Protein AF-C2KKC1-F1 (afdb_monomer_lite)

pLDDT: mean 75.5, std 13.58, range [37.12, 92.94]

Organism: NCBI:txid586220

Foldseek 3Di:
DLVVVLVCVLLVLLLLLLLLQLLVQLVVVCVVVVHDSLVSSVVSLVVVVVVVVCCVVCQVLLLLVLVLVVLVVVCVVPVDPPVVSVVVNVVSVVVNCCVPDPCVPPPCPVVCVVVVVVVVSNVSSSVSSSVCNNCVVVVVVVLVVVCVDPCVVVSVVVCVVVVVVSVVLNVVQVVLLVVLVVVLVVQLVVCVVVVPPSSSSVSSVSSVVSCVVSVVVSVVVSVVSVVD

Sequence (228 aa):
LIFALKQFMSLLLLTIIFSYLAMSVAKPLAHFLKISRALSIALVYIIFISVVSLAIQHGAATLIEQIKSMITLAMNWNGQDNALLQDVYKNVNQYTSMFNSKDLISESLSQLNHIGHVIYQLVLALLFSFIFSMTYPKLRLWSMNFLHSPFKKIFGEFYIIVHRFIIILGKLFEIQLIICTINTALMFLVLLSLHFPYLLGFTILIFVLGLIPVFGVVISLVPLTITV

Radius of gyration: 22.4 Å; chains: 1; bounding box: 50×38×66 Å

InterPro domains:
  IPR002549 Transmembrane protein TqsA-like [PF01594] (3-227)

Structure (mmCIF, N/CA/C/O backbone):
data_AF-C2KKC1-F1
#
_entry.id   AF-C2KKC1-F1
#
loop_
_atom_site.group_PDB
_atom_site.id
_atom_site.type_symbol
_atom_site.label_atom_id
_atom_site.label_alt_id
_atom_site.label_comp_id
_atom_site.label_asym_id
_atom_site.label_entity_id
_atom_site.label_seq_id
_atom_site.pdbx_PDB_ins_code
_atom_site.Cartn_x
_atom_site.Cartn_y
_atom_site.Cartn_z
_atom_site.occupancy
_atom_site.B_iso_or_equiv
_atom_site.auth_seq_id
_atom_site.auth_comp_id
_atom_site.auth_asym_id
_atom_site.auth_atom_id
_atom_site.pdbx_PDB_model_num
ATOM 1 N N . LEU A 1 1 ? 3.919 13.601 26.732 1.00 48.94 1 LEU A N 1
ATOM 2 C CA . LEU A 1 1 ? 2.912 12.831 25.958 1.00 48.94 1 LEU A CA 1
ATOM 3 C C . LEU A 1 1 ? 3.037 13.066 24.445 1.00 48.94 1 LEU A C 1
ATOM 5 O O . LEU A 1 1 ? 3.228 12.100 23.726 1.00 48.94 1 LEU A O 1
ATOM 9 N N . ILE A 1 2 ? 3.011 14.320 23.968 1.00 52.34 2 ILE A N 1
ATOM 10 C CA . ILE A 1 2 ? 3.067 14.682 22.530 1.00 52.34 2 ILE A CA 1
ATOM 11 C C . ILE A 1 2 ? 4.357 14.192 21.837 1.00 52.34 2 ILE A C 1
ATOM 13 O O . ILE A 1 2 ? 4.298 13.614 20.757 1.00 52.34 2 ILE A O 1
ATOM 17 N N . PHE A 1 3 ? 5.517 14.312 22.497 1.00 52.16 3 PHE A N 1
ATOM 18 C CA . PHE A 1 3 ? 6.793 13.818 21.958 1.00 52.16 3 PHE A CA 1
ATOM 19 C C . PHE A 1 3 ? 6.846 12.284 21.821 1.00 52.16 3 PHE A C 1
ATOM 21 O O . PHE A 1 3 ? 7.364 11.772 20.836 1.00 52.16 3 PHE A O 1
ATOM 28 N N . ALA A 1 4 ? 6.247 11.550 22.768 1.00 54.84 4 ALA A N 1
ATOM 29 C CA . ALA A 1 4 ? 6.149 10.092 22.696 1.00 54.84 4 ALA A CA 1
ATOM 30 C C . ALA A 1 4 ? 5.170 9.653 21.596 1.00 54.84 4 ALA A C 1
ATOM 32 O O . ALA A 1 4 ? 5.468 8.730 20.846 1.00 54.84 4 ALA A O 1
ATOM 33 N N . LEU A 1 5 ? 4.038 10.356 21.441 1.00 59.47 5 LEU A N 1
ATOM 34 C CA . LEU A 1 5 ? 3.070 10.074 20.379 1.00 59.47 5 LEU A CA 1
ATOM 35 C C . LEU A 1 5 ? 3.690 10.222 18.985 1.00 59.47 5 LEU A C 1
ATOM 37 O O . LEU A 1 5 ? 3.420 9.386 18.130 1.00 59.47 5 LEU A O 1
ATOM 41 N N . LYS A 1 6 ? 4.562 11.222 18.773 1.00 64.19 6 LYS A N 1
ATOM 42 C CA . LYS A 1 6 ? 5.236 11.490 17.488 1.00 64.19 6 LYS A CA 1
ATOM 43 C C . LYS A 1 6 ? 5.909 10.247 16.899 1.00 64.19 6 LYS A C 1
ATOM 45 O O . LYS A 1 6 ? 5.786 9.992 15.704 1.00 64.19 6 LYS A O 1
ATOM 50 N N . GLN A 1 7 ? 6.582 9.456 17.733 1.00 66.44 7 GLN A N 1
ATOM 51 C CA . GLN A 1 7 ? 7.283 8.248 17.292 1.00 66.44 7 GLN A CA 1
ATOM 52 C C . GLN A 1 7 ? 6.316 7.119 16.900 1.00 66.44 7 GLN A C 1
ATOM 54 O O . GLN A 1 7 ? 6.614 6.331 16.006 1.00 66.44 7 GLN A O 1
ATOM 59 N N . PHE A 1 8 ? 5.123 7.087 17.498 1.00 72.81 8 PHE A N 1
ATOM 60 C CA . PHE A 1 8 ? 4.064 6.140 17.149 1.00 72.81 8 PHE A CA 1
ATOM 61 C C . PHE A 1 8 ? 3.140 6.635 16.034 1.00 72.81 8 PHE A C 1
ATOM 63 O O . PHE A 1 8 ? 2.399 5.822 15.490 1.00 72.81 8 PHE A O 1
ATOM 70 N N . MET A 1 9 ? 3.182 7.918 15.649 1.00 74.06 9 MET A N 1
ATOM 71 C CA . MET A 1 9 ? 2.268 8.484 14.646 1.00 74.06 9 MET A CA 1
ATOM 72 C C . MET A 1 9 ? 2.313 7.724 13.325 1.00 74.06 9 MET A C 1
ATOM 74 O O . MET A 1 9 ? 1.265 7.411 12.773 1.00 74.06 9 MET A O 1
ATOM 78 N N . SER A 1 10 ? 3.504 7.376 12.834 1.00 76.19 10 SER A N 1
ATOM 79 C CA . SER A 1 10 ? 3.643 6.646 11.570 1.00 76.19 10 SER A CA 1
ATOM 80 C C . SER A 1 10 ? 3.072 5.224 11.662 1.00 76.19 10 SER A C 1
ATOM 82 O O . SER A 1 10 ? 2.349 4.785 10.769 1.00 76.19 10 SER A O 1
ATOM 84 N N . LEU A 1 11 ? 3.310 4.527 12.776 1.00 82.50 11 LEU A N 1
ATOM 85 C CA . LEU A 1 11 ? 2.733 3.208 13.040 1.00 82.50 11 LEU A CA 1
ATOM 86 C C . LEU A 1 11 ? 1.208 3.272 13.192 1.00 82.50 11 LEU A C 1
ATOM 88 O O . LEU A 1 11 ? 0.502 2.425 12.648 1.00 82.50 11 LEU A O 1
ATOM 92 N N . LEU A 1 12 ? 0.691 4.281 13.891 1.00 81.19 12 LEU A N 1
ATOM 93 C CA . LEU A 1 12 ? -0.736 4.489 14.124 1.00 81.19 12 LEU A CA 1
ATOM 94 C C . LEU A 1 12 ? -1.447 4.834 12.807 1.00 81.19 12 LEU A C 1
ATOM 96 O O . LEU A 1 12 ? -2.466 4.228 12.483 1.00 81.19 12 LEU A O 1
ATOM 100 N N . LEU A 1 13 ? -0.865 5.728 12.006 1.00 82.31 13 LEU A N 1
ATOM 101 C CA . LEU A 1 13 ? -1.342 6.075 10.669 1.00 82.31 13 LEU A CA 1
ATOM 102 C C . LEU A 1 13 ? -1.424 4.832 9.777 1.00 82.31 13 LEU A C 1
ATOM 104 O O . LEU A 1 13 ? -2.473 4.556 9.200 1.00 82.31 13 LEU A O 1
ATOM 108 N N . LEU A 1 14 ? -0.342 4.055 9.708 1.00 83.31 14 LEU A N 1
ATOM 109 C CA . LEU A 1 14 ? -0.281 2.844 8.895 1.00 83.31 14 LEU A CA 1
ATOM 110 C C . LEU A 1 14 ? -1.294 1.792 9.374 1.00 83.31 14 LEU A C 1
ATOM 112 O O . LEU A 1 14 ? -2.003 1.199 8.564 1.00 83.31 14 LEU A O 1
ATOM 116 N N . THR A 1 15 ? -1.441 1.642 10.693 1.00 89.31 15 THR A N 1
ATOM 117 C CA . THR A 1 15 ? -2.451 0.777 11.319 1.00 89.31 15 THR A CA 1
ATOM 118 C C . THR A 1 15 ? -3.867 1.199 10.925 1.00 89.31 15 THR A C 1
ATOM 120 O O . THR A 1 15 ? -4.694 0.355 10.581 1.00 89.31 15 THR A O 1
ATOM 123 N N . ILE A 1 16 ? -4.166 2.501 10.951 1.00 85.31 16 ILE A N 1
ATOM 124 C CA . ILE A 1 16 ? -5.462 3.050 10.534 1.00 85.31 16 ILE A CA 1
ATOM 125 C C . ILE A 1 16 ? -5.710 2.773 9.051 1.00 85.31 16 ILE A C 1
ATOM 127 O O . ILE A 1 16 ? -6.791 2.294 8.707 1.00 85.31 16 ILE A O 1
ATOM 131 N N . ILE A 1 17 ? -4.729 3.062 8.191 1.00 86.12 17 ILE A N 1
ATOM 132 C CA . ILE A 1 17 ? -4.840 2.899 6.737 1.00 86.12 17 ILE A CA 1
ATOM 133 C C . ILE A 1 17 ? -5.120 1.437 6.401 1.00 86.12 17 ILE A C 1
ATOM 135 O O . ILE A 1 17 ? -6.131 1.144 5.762 1.00 86.12 17 ILE A O 1
ATOM 139 N N . PHE A 1 18 ? -4.286 0.512 6.883 1.00 89.06 18 PHE A N 1
ATOM 140 C CA . PHE A 1 18 ? -4.482 -0.919 6.659 1.00 89.06 18 PHE A CA 1
ATOM 141 C C . PHE A 1 18 ? -5.829 -1.400 7.202 1.00 89.06 18 PHE A C 1
ATOM 143 O O . PHE A 1 18 ? -6.519 -2.167 6.532 1.00 89.06 18 PHE A O 1
ATOM 150 N N . SER A 1 19 ? -6.272 -0.879 8.351 1.00 90.38 19 SER A N 1
ATOM 151 C CA . SER A 1 19 ? -7.532 -1.313 8.961 1.00 90.38 19 SER A CA 1
ATOM 152 C C . SER A 1 19 ? -8.721 -0.850 8.140 1.00 90.38 19 SER A C 1
ATOM 154 O O . SER A 1 19 ? -9.670 -1.607 7.936 1.00 90.38 19 SER A O 1
ATOM 156 N N . TYR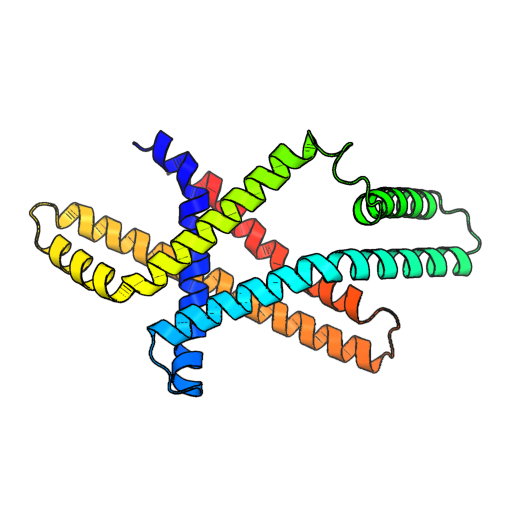 A 1 20 ? -8.673 0.397 7.669 1.00 88.81 20 TYR A N 1
ATOM 157 C CA . TYR A 1 20 ? -9.688 0.963 6.796 1.00 88.81 20 TYR A CA 1
ATOM 158 C C . TYR A 1 20 ? -9.780 0.174 5.492 1.00 88.81 20 TYR A C 1
ATOM 160 O O . TYR A 1 20 ? -10.870 -0.260 5.117 1.00 88.81 20 TYR A O 1
ATOM 168 N N . LEU A 1 21 ? -8.637 -0.066 4.846 1.00 87.19 21 LEU A N 1
ATOM 169 C CA . LEU A 1 21 ? -8.558 -0.781 3.578 1.00 87.19 21 LEU A CA 1
ATOM 170 C C . LEU A 1 21 ? -9.076 -2.217 3.720 1.00 87.19 21 LEU A C 1
ATOM 172 O O . LEU A 1 21 ? -9.957 -2.639 2.972 1.00 87.19 21 LEU A O 1
ATOM 176 N N . ALA A 1 22 ? -8.619 -2.931 4.753 1.00 90.00 22 ALA A N 1
ATOM 177 C CA . ALA A 1 22 ? -9.068 -4.283 5.050 1.00 90.00 22 ALA A CA 1
ATOM 178 C C . ALA A 1 22 ? -10.577 -4.336 5.312 1.00 90.00 22 ALA A C 1
ATOM 180 O O . ALA A 1 22 ? -11.258 -5.223 4.805 1.00 90.00 22 ALA A O 1
ATOM 181 N N . MET A 1 23 ? -11.134 -3.379 6.062 1.00 88.38 23 MET A N 1
ATOM 182 C CA . MET A 1 23 ? -12.579 -3.309 6.300 1.00 88.38 23 MET A CA 1
ATOM 183 C C . MET A 1 23 ? -13.379 -2.930 5.048 1.00 88.38 23 MET A C 1
ATOM 185 O O . MET A 1 23 ? -14.509 -3.408 4.911 1.00 88.38 23 MET A O 1
ATOM 189 N N . SER A 1 24 ? -12.835 -2.093 4.156 1.00 86.19 24 SER A N 1
ATOM 190 C CA . SER A 1 24 ? -13.503 -1.735 2.897 1.00 86.19 24 SER A CA 1
ATOM 191 C C . SER A 1 24 ? -13.618 -2.945 1.973 1.00 86.19 24 SER A C 1
ATOM 193 O O . SER A 1 24 ? -14.673 -3.160 1.388 1.00 86.19 24 SER A O 1
ATOM 195 N N . VAL A 1 25 ? -12.590 -3.802 1.935 1.00 86.75 25 VAL A N 1
ATOM 196 C CA . VAL A 1 25 ? -12.581 -5.042 1.138 1.00 86.75 25 VAL A CA 1
ATOM 197 C C . VAL A 1 25 ? -13.339 -6.185 1.829 1.00 86.75 25 VAL A C 1
ATOM 199 O O . VAL A 1 25 ? -14.059 -6.937 1.177 1.00 86.75 25 VAL A O 1
ATOM 202 N N . ALA A 1 26 ? -13.254 -6.313 3.156 1.00 87.56 26 ALA A N 1
ATOM 203 C CA . ALA A 1 26 ? -13.896 -7.407 3.890 1.00 87.56 26 ALA A CA 1
ATOM 204 C C . ALA A 1 26 ? -15.431 -7.327 3.876 1.00 87.56 26 ALA A C 1
ATOM 206 O O . ALA A 1 26 ? -16.096 -8.354 3.906 1.00 87.56 26 ALA A O 1
ATOM 207 N N . LYS A 1 27 ? -16.032 -6.132 3.825 1.00 84.00 27 LYS A N 1
ATOM 208 C CA . LYS A 1 27 ? -17.500 -5.986 3.749 1.00 84.00 27 LYS A CA 1
ATOM 209 C C . LYS A 1 27 ? -18.114 -6.610 2.483 1.00 84.00 27 LYS A C 1
ATOM 211 O O . LYS A 1 27 ? -18.984 -7.470 2.638 1.00 84.00 27 LYS A O 1
ATOM 216 N N . PRO A 1 28 ? -17.706 -6.217 1.259 1.00 84.06 28 PRO A N 1
ATOM 217 C CA . PRO A 1 28 ? 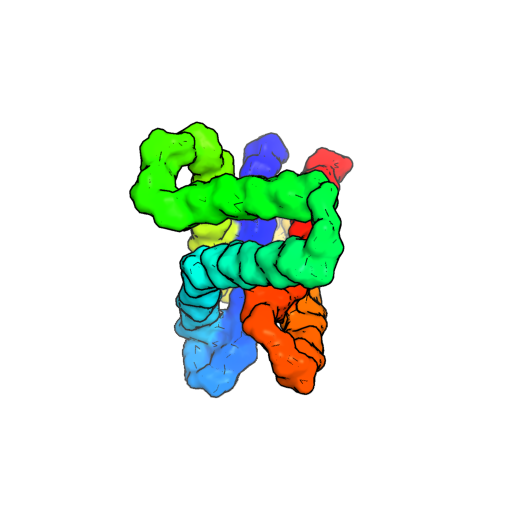-18.217 -6.832 0.039 1.00 84.06 28 PRO A CA 1
ATOM 218 C C . PRO A 1 28 ? -17.817 -8.308 -0.047 1.00 84.06 28 PRO A C 1
ATOM 220 O O . PRO A 1 28 ? -18.630 -9.129 -0.465 1.00 84.06 28 PRO A O 1
ATOM 223 N N . LEU A 1 29 ? -16.623 -8.673 0.430 1.00 82.88 29 LEU A N 1
ATOM 224 C CA . LEU A 1 29 ? -16.151 -10.056 0.409 1.00 82.88 29 LEU A CA 1
ATOM 225 C C . LEU A 1 29 ? -16.957 -10.984 1.332 1.00 82.88 29 LEU A C 1
ATOM 227 O O . LEU A 1 29 ? -17.312 -12.089 0.928 1.00 82.88 29 LEU A O 1
ATOM 231 N N . ALA A 1 30 ? -17.313 -10.530 2.538 1.00 84.88 30 ALA A N 1
ATOM 232 C CA . ALA A 1 30 ? -18.173 -11.274 3.460 1.00 84.88 30 ALA A CA 1
ATOM 233 C C . ALA A 1 30 ? -19.562 -11.524 2.864 1.00 84.88 30 ALA A C 1
ATOM 235 O O . ALA A 1 30 ? -20.123 -12.603 3.044 1.00 84.88 30 ALA A O 1
ATOM 236 N N . HIS A 1 31 ? -20.108 -10.537 2.146 1.00 83.62 31 HIS A N 1
ATOM 237 C CA . HIS A 1 31 ? -21.396 -10.674 1.475 1.00 83.62 31 HIS A CA 1
ATOM 238 C C . HIS A 1 31 ? -21.319 -11.652 0.297 1.00 83.62 31 HIS A C 1
ATOM 240 O O . HIS A 1 31 ? -22.175 -12.525 0.176 1.00 83.62 31 HIS A O 1
ATOM 246 N N . PHE A 1 32 ? -20.264 -11.555 -0.516 1.00 84.75 32 PHE A N 1
ATOM 247 C CA . PHE A 1 32 ? -20.052 -12.425 -1.673 1.00 84.75 32 PHE A CA 1
ATOM 248 C C . PHE A 1 32 ? -19.831 -13.891 -1.273 1.00 84.75 32 PHE A C 1
ATOM 250 O O . PHE A 1 32 ? -20.416 -14.789 -1.873 1.00 84.75 32 PHE A O 1
ATOM 257 N N . LEU A 1 33 ? -19.040 -14.141 -0.224 1.00 80.88 33 LEU A N 1
ATOM 258 C CA . LEU A 1 33 ? -18.724 -15.495 0.245 1.00 80.88 33 LEU A CA 1
ATOM 259 C C . LEU A 1 33 ? -19.707 -16.036 1.302 1.00 80.88 33 LEU A C 1
ATOM 261 O O . LEU A 1 33 ? -19.621 -17.208 1.653 1.00 80.88 33 LEU A O 1
ATOM 265 N N . LYS A 1 34 ? -20.642 -15.218 1.814 1.00 85.25 34 LYS A N 1
ATOM 266 C CA . LYS A 1 34 ? -21.578 -15.558 2.913 1.00 85.25 34 LYS A CA 1
ATOM 267 C C . LYS A 1 34 ? -20.882 -16.077 4.184 1.00 85.25 34 LYS A C 1
ATOM 269 O O . LYS A 1 34 ? -21.396 -16.942 4.889 1.00 85.25 34 LYS A O 1
ATOM 274 N N . ILE A 1 35 ? -19.702 -15.542 4.485 1.00 87.62 35 ILE A N 1
ATOM 275 C CA . ILE A 1 35 ? -18.862 -15.952 5.617 1.00 87.62 35 ILE A CA 1
ATOM 276 C C . ILE A 1 35 ? -19.046 -14.977 6.798 1.00 87.62 35 ILE A C 1
ATOM 278 O O . ILE A 1 35 ? -19.443 -13.824 6.621 1.00 87.62 35 ILE A O 1
ATOM 282 N N . SER A 1 36 ? -18.740 -15.415 8.027 1.00 87.38 36 SER A N 1
ATOM 283 C CA . SER A 1 36 ? -18.739 -14.530 9.199 1.00 87.38 36 SER A CA 1
ATOM 284 C C . SER A 1 36 ? -17.779 -13.344 9.014 1.00 87.38 36 SER A C 1
ATOM 286 O O . SER A 1 36 ? -16.703 -13.461 8.423 1.00 87.38 36 SER A O 1
ATOM 288 N N . ARG A 1 37 ? -18.141 -12.174 9.560 1.00 81.69 37 ARG A N 1
ATOM 289 C CA . ARG A 1 37 ? -17.338 -10.941 9.435 1.00 81.69 37 ARG A CA 1
ATOM 290 C C . ARG A 1 37 ? -15.881 -11.140 9.870 1.00 81.69 37 ARG A C 1
ATOM 292 O O . ARG A 1 37 ? -14.976 -10.603 9.242 1.00 81.69 37 ARG A O 1
ATOM 299 N N . ALA A 1 38 ? -15.672 -11.919 10.927 1.00 84.50 38 ALA A N 1
ATOM 300 C CA . ALA A 1 38 ? -14.360 -12.230 11.476 1.00 84.50 38 ALA A CA 1
ATOM 301 C C . ALA A 1 38 ? -13.494 -13.013 10.469 1.00 84.50 38 ALA A C 1
ATOM 303 O O . ALA A 1 38 ? -12.375 -12.611 10.152 1.00 84.50 38 ALA A O 1
ATOM 304 N N . LEU A 1 39 ? -14.043 -14.086 9.897 1.00 87.00 39 LEU A N 1
ATOM 305 C CA . LEU A 1 39 ? -13.354 -14.900 8.897 1.00 87.00 39 LEU A CA 1
ATOM 306 C C . LEU A 1 39 ? -13.077 -14.113 7.610 1.00 87.00 39 LEU A C 1
ATOM 308 O O . LEU A 1 39 ? -11.992 -14.237 7.050 1.00 87.00 39 LEU A O 1
ATOM 312 N N . SER A 1 40 ? -13.998 -13.247 7.176 1.00 89.12 40 SER A N 1
ATOM 313 C CA . SER A 1 40 ? -13.746 -12.394 6.010 1.00 89.12 40 SER A CA 1
ATOM 314 C C . SER A 1 40 ? -12.595 -11.416 6.237 1.00 89.12 40 SER A C 1
ATOM 316 O O . SER A 1 40 ? -11.820 -11.191 5.314 1.00 89.12 40 SER A O 1
ATOM 318 N N . ILE A 1 41 ? -12.466 -10.840 7.437 1.00 89.31 41 ILE A N 1
ATOM 319 C CA . ILE A 1 41 ? -11.330 -9.971 7.774 1.00 89.31 41 ILE A CA 1
ATOM 320 C C . ILE A 1 41 ? -10.031 -10.777 7.715 1.00 89.31 41 ILE A C 1
ATOM 322 O O . ILE A 1 41 ? -9.091 -10.353 7.049 1.00 89.31 41 ILE A O 1
ATOM 326 N N . ALA A 1 42 ? -9.985 -11.949 8.355 1.00 90.25 42 ALA A N 1
ATOM 327 C CA . ALA A 1 42 ? -8.803 -12.812 8.335 1.00 90.25 42 ALA A CA 1
ATOM 328 C C . ALA A 1 42 ? -8.387 -13.189 6.903 1.00 90.25 42 ALA A C 1
ATOM 330 O O . ALA A 1 42 ? -7.214 -13.084 6.552 1.00 90.25 42 ALA A O 1
ATOM 331 N N . LEU A 1 43 ? -9.357 -13.539 6.059 1.00 91.31 43 LEU A N 1
ATOM 332 C CA . LEU A 1 43 ? -9.128 -13.898 4.664 1.00 91.31 43 LEU A CA 1
ATOM 333 C C . LEU A 1 43 ? -8.543 -12.728 3.854 1.00 91.31 43 LEU A C 1
ATOM 335 O O . LEU A 1 43 ? -7.602 -12.938 3.093 1.00 91.31 43 LEU A O 1
ATOM 339 N N . VAL A 1 44 ? -9.015 -11.492 4.062 1.00 92.19 44 VAL A N 1
ATOM 340 C CA . VAL A 1 44 ? -8.434 -10.301 3.411 1.00 92.19 44 VAL A CA 1
ATOM 341 C C . VAL A 1 44 ? -6.961 -10.117 3.777 1.00 92.19 44 VAL A C 1
ATOM 343 O O . VAL A 1 44 ? -6.152 -9.865 2.887 1.00 92.19 44 VAL A O 1
ATOM 346 N N . TYR A 1 45 ? -6.584 -10.279 5.049 1.00 92.94 45 TYR A N 1
ATOM 347 C CA . TYR A 1 45 ? -5.176 -10.158 5.451 1.00 92.94 45 TYR A CA 1
ATOM 348 C C . TYR A 1 45 ? -4.303 -11.274 4.875 1.00 92.94 45 TYR A C 1
ATOM 350 O O . TYR A 1 45 ? -3.185 -10.997 4.450 1.00 92.94 45 TYR A O 1
ATOM 358 N N . ILE A 1 46 ? -4.809 -12.509 4.803 1.00 92.50 46 ILE A N 1
ATOM 359 C CA . ILE A 1 46 ? -4.085 -13.630 4.183 1.00 92.50 46 ILE A CA 1
ATOM 360 C C . ILE A 1 46 ? -3.830 -13.349 2.698 1.00 92.50 46 ILE A C 1
ATOM 362 O O . ILE A 1 46 ? -2.697 -13.492 2.233 1.00 92.50 46 ILE A O 1
ATOM 366 N N . ILE A 1 47 ? -4.854 -12.902 1.961 1.00 92.19 47 ILE A N 1
ATOM 367 C CA . ILE A 1 47 ? -4.713 -12.520 0.548 1.00 92.19 47 ILE A CA 1
ATOM 368 C C . ILE A 1 47 ? -3.712 -11.373 0.409 1.00 92.19 47 ILE A C 1
ATOM 370 O O . ILE A 1 47 ? -2.807 -11.453 -0.417 1.00 92.19 47 ILE A O 1
ATOM 374 N N . PHE A 1 48 ? -3.835 -10.331 1.232 1.00 90.38 48 PHE A N 1
ATOM 375 C CA . PHE A 1 48 ? -2.946 -9.174 1.180 1.00 90.38 48 PHE A CA 1
ATOM 376 C C . PHE A 1 48 ? -1.478 -9.563 1.403 1.00 90.38 48 PHE A C 1
ATOM 378 O O . PHE A 1 48 ? -0.625 -9.213 0.590 1.00 90.38 48 PHE A O 1
ATOM 385 N N . ILE A 1 49 ? -1.182 -10.341 2.450 1.00 90.44 49 ILE A N 1
ATOM 386 C CA . ILE A 1 49 ? 0.178 -10.824 2.741 1.00 90.44 49 ILE A CA 1
ATOM 387 C C . ILE A 1 49 ? 0.708 -11.684 1.588 1.00 90.44 49 ILE A C 1
ATOM 389 O O . ILE A 1 49 ? 1.865 -11.536 1.196 1.00 90.44 49 ILE A O 1
ATOM 393 N N . SER A 1 50 ? -0.137 -12.541 1.011 1.00 90.38 50 SER A N 1
ATOM 394 C CA . SER A 1 50 ? 0.242 -13.398 -0.119 1.00 90.38 50 SER A CA 1
ATOM 395 C C . SER A 1 50 ? 0.610 -12.573 -1.354 1.00 90.38 50 SER A C 1
ATOM 397 O O . SER A 1 50 ? 1.671 -12.781 -1.939 1.00 90.38 50 SER A O 1
ATOM 399 N N . VAL A 1 51 ? -0.219 -11.589 -1.717 1.00 87.62 51 VAL A N 1
ATOM 400 C CA . VAL A 1 51 ? 0.034 -10.686 -2.852 1.00 87.62 51 VAL A CA 1
ATOM 401 C C . VAL A 1 51 ? 1.316 -9.884 -2.639 1.00 87.62 51 VAL A C 1
ATOM 403 O O . VAL A 1 51 ? 2.139 -9.803 -3.549 1.00 87.62 51 VAL A O 1
ATOM 406 N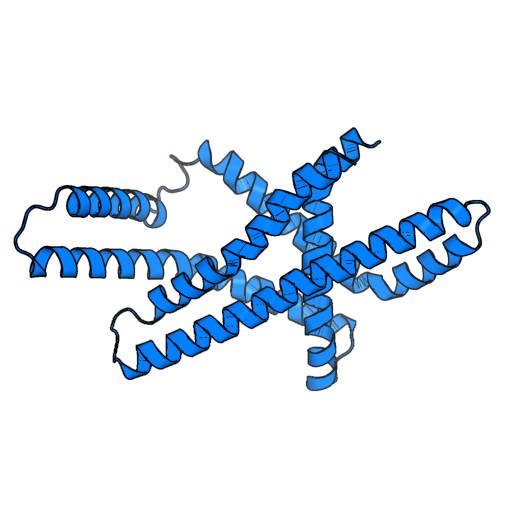 N . VAL A 1 52 ? 1.527 -9.335 -1.440 1.00 85.06 52 VAL A N 1
ATOM 407 C CA . VAL A 1 52 ? 2.747 -8.580 -1.111 1.00 85.06 52 VAL A CA 1
ATOM 408 C C . VAL A 1 52 ? 3.988 -9.471 -1.187 1.00 85.06 52 VAL A C 1
ATOM 410 O O . VAL A 1 52 ? 4.991 -9.066 -1.770 1.00 85.06 52 VAL A O 1
ATOM 413 N N . SER A 1 53 ? 3.929 -10.695 -0.655 1.00 84.00 53 SER A N 1
ATOM 414 C CA . SER A 1 53 ? 5.052 -11.640 -0.701 1.00 84.00 53 SER A CA 1
ATOM 415 C C . SER A 1 53 ? 5.430 -12.006 -2.140 1.00 84.00 53 SER A C 1
ATOM 417 O O . SER A 1 53 ? 6.605 -11.943 -2.506 1.00 84.00 53 SER A O 1
ATOM 419 N N . LEU A 1 54 ? 4.435 -12.294 -2.986 1.00 83.62 54 LEU A N 1
ATOM 420 C CA . LEU A 1 54 ? 4.648 -12.571 -4.409 1.00 83.62 54 LEU A CA 1
ATOM 421 C C . LEU A 1 54 ? 5.219 -11.358 -5.152 1.00 83.62 54 LEU A C 1
ATOM 423 O O . LEU A 1 54 ? 6.144 -11.518 -5.950 1.00 83.62 54 LEU A O 1
ATOM 427 N N . ALA A 1 55 ? 4.711 -10.155 -4.867 1.00 80.69 55 ALA A N 1
ATOM 428 C CA . ALA A 1 55 ? 5.181 -8.915 -5.478 1.00 80.69 55 ALA A CA 1
ATOM 429 C C . ALA A 1 55 ? 6.641 -8.603 -5.118 1.00 80.69 55 ALA A C 1
ATOM 431 O O . ALA A 1 55 ? 7.395 -8.164 -5.980 1.00 80.69 55 ALA A O 1
ATOM 432 N N . ILE A 1 56 ? 7.064 -8.864 -3.878 1.00 76.62 56 ILE A N 1
ATOM 433 C CA . ILE A 1 56 ? 8.461 -8.671 -3.463 1.00 76.62 56 ILE A CA 1
ATOM 434 C C . ILE A 1 56 ? 9.373 -9.690 -4.155 1.00 76.62 56 ILE A C 1
ATOM 436 O O . ILE A 1 56 ? 10.404 -9.306 -4.702 1.00 76.62 56 ILE A O 1
ATOM 440 N N . GLN A 1 57 ? 8.990 -10.970 -4.159 1.00 75.38 57 GLN A N 1
ATOM 441 C CA . GLN A 1 57 ? 9.820 -12.045 -4.715 1.00 75.38 57 GLN A CA 1
ATOM 442 C C . GLN A 1 57 ? 9.978 -11.940 -6.236 1.00 75.38 57 GLN A C 1
ATOM 444 O O . GLN A 1 57 ? 11.087 -12.037 -6.751 1.00 75.38 57 GLN A O 1
ATOM 449 N N . HIS A 1 58 ? 8.877 -11.730 -6.959 1.00 78.00 58 HIS A N 1
ATOM 450 C CA . HIS A 1 58 ? 8.878 -11.777 -8.422 1.00 78.00 58 HIS A CA 1
ATOM 451 C C . HIS A 1 58 ? 8.903 -10.388 -9.053 1.00 78.00 58 HIS A C 1
ATOM 453 O O . HIS A 1 58 ? 9.459 -10.221 -10.136 1.00 78.00 58 HIS A O 1
ATOM 459 N N . GLY A 1 59 ? 8.318 -9.380 -8.401 1.00 75.44 59 GLY A N 1
ATOM 460 C CA . GLY A 1 59 ? 8.152 -8.053 -8.991 1.00 75.44 59 GLY A CA 1
ATOM 461 C C . GLY A 1 59 ? 9.482 -7.352 -9.239 1.00 75.44 59 GLY A C 1
ATOM 462 O O . GLY A 1 59 ? 9.722 -6.896 -10.352 1.00 75.44 59 GLY A O 1
ATOM 463 N N . ALA A 1 60 ? 10.373 -7.318 -8.244 1.00 73.94 60 ALA A N 1
ATOM 464 C CA . ALA A 1 60 ? 11.670 -6.654 -8.382 1.00 73.94 60 ALA A CA 1
ATOM 465 C C . ALA A 1 60 ? 12.558 -7.328 -9.443 1.00 73.94 60 ALA A C 1
ATOM 467 O O . ALA A 1 60 ? 13.057 -6.651 -10.339 1.00 73.94 60 ALA A O 1
ATOM 468 N N . ALA A 1 61 ? 12.700 -8.656 -9.390 1.00 75.06 61 ALA A N 1
ATOM 469 C CA . ALA A 1 61 ? 13.516 -9.407 -10.345 1.00 75.06 61 ALA A CA 1
ATOM 470 C C . ALA A 1 61 ? 12.999 -9.256 -11.787 1.00 75.06 61 ALA A C 1
ATOM 472 O O . ALA A 1 61 ? 13.763 -8.906 -12.686 1.00 75.06 61 ALA A O 1
ATOM 473 N N . THR A 1 62 ? 11.685 -9.407 -11.989 1.00 79.50 62 THR A N 1
ATOM 474 C CA . THR A 1 62 ? 11.049 -9.262 -13.309 1.00 79.50 62 THR A CA 1
ATOM 475 C C . THR A 1 62 ? 11.237 -7.853 -13.872 1.00 79.50 62 THR A C 1
ATOM 477 O O . THR A 1 62 ? 11.551 -7.695 -15.048 1.00 79.50 62 THR A O 1
ATOM 480 N N . LEU A 1 63 ? 11.073 -6.812 -13.047 1.00 78.69 63 LEU A N 1
ATOM 481 C CA . LEU A 1 63 ? 11.305 -5.428 -13.468 1.00 78.69 63 LEU A CA 1
ATOM 482 C C . LEU A 1 63 ? 12.748 -5.211 -13.923 1.00 78.69 63 LEU A C 1
ATOM 484 O O . LEU A 1 63 ? 12.985 -4.621 -14.974 1.00 78.69 63 LEU A O 1
ATOM 488 N N . ILE A 1 64 ? 13.703 -5.701 -13.138 1.00 74.50 64 ILE A N 1
ATOM 489 C CA . ILE A 1 64 ? 15.128 -5.529 -13.403 1.00 74.50 64 ILE A CA 1
ATOM 490 C C . ILE A 1 64 ? 15.530 -6.212 -14.715 1.00 74.50 64 ILE A C 1
ATOM 492 O O . ILE A 1 64 ? 16.184 -5.588 -15.552 1.00 74.50 64 ILE A O 1
ATOM 496 N N . GLU A 1 65 ? 15.128 -7.466 -14.928 1.00 78.50 65 GLU A N 1
ATOM 497 C CA . GLU A 1 65 ? 15.447 -8.204 -16.159 1.00 78.50 65 GLU A CA 1
ATOM 498 C C . GLU A 1 65 ? 14.851 -7.540 -17.403 1.00 78.50 65 GLU A C 1
ATOM 500 O O . GLU A 1 65 ? 15.509 -7.441 -18.445 1.00 78.50 65 GLU A O 1
ATOM 505 N N . GLN A 1 66 ? 13.628 -7.022 -17.290 1.00 81.19 66 GLN A N 1
ATOM 506 C CA . GLN A 1 66 ? 12.978 -6.331 -18.397 1.00 81.19 66 GLN A CA 1
ATOM 507 C C . GLN A 1 66 ? 13.641 -4.987 -18.698 1.00 81.19 66 GLN A C 1
ATOM 509 O O . GLN A 1 66 ? 13.906 -4.693 -19.862 1.00 81.19 66 GLN A O 1
ATOM 514 N N . ILE A 1 67 ? 14.012 -4.213 -17.674 1.00 78.50 67 ILE A N 1
ATOM 515 C CA . ILE A 1 67 ? 14.775 -2.970 -17.853 1.00 78.50 67 ILE A CA 1
ATOM 516 C C . ILE A 1 67 ? 16.118 -3.256 -18.538 1.00 78.50 67 ILE A C 1
ATOM 518 O O . ILE A 1 67 ? 16.463 -2.565 -19.497 1.00 78.50 67 ILE A O 1
ATOM 522 N N . LYS A 1 68 ? 16.856 -4.294 -18.114 1.00 77.19 68 LYS A N 1
ATOM 523 C CA . LYS A 1 68 ? 18.118 -4.685 -18.768 1.00 77.19 68 LYS A CA 1
ATOM 524 C C . LYS A 1 68 ? 17.925 -4.984 -20.246 1.00 77.19 68 LYS A C 1
ATOM 526 O O . LYS A 1 68 ? 18.648 -4.444 -21.077 1.00 77.19 68 LYS A O 1
ATOM 531 N N . SER A 1 69 ? 16.933 -5.810 -20.560 1.00 78.38 69 SER A N 1
ATOM 532 C CA . SER A 1 69 ? 16.664 -6.247 -21.929 1.00 78.38 69 SER A CA 1
ATOM 533 C C . SER A 1 69 ? 16.302 -5.065 -22.836 1.00 78.38 69 SER A C 1
ATOM 535 O O . SER A 1 69 ? 16.739 -4.993 -23.984 1.00 78.38 69 SER A O 1
ATOM 537 N N . MET A 1 70 ? 15.582 -4.074 -22.305 1.00 74.62 70 MET A N 1
ATOM 538 C CA . MET A 1 70 ? 15.266 -2.840 -23.026 1.00 74.62 70 MET A CA 1
ATOM 539 C C . MET A 1 70 ? 16.483 -1.948 -23.252 1.00 74.62 70 MET A C 1
ATOM 541 O O . MET A 1 70 ? 16.638 -1.405 -24.346 1.00 74.62 70 MET A O 1
ATOM 545 N N . ILE A 1 71 ? 17.368 -1.825 -22.260 1.00 73.50 71 ILE A N 1
ATOM 546 C CA . ILE A 1 71 ? 18.619 -1.072 -22.414 1.00 73.50 71 ILE A CA 1
ATOM 547 C C . ILE A 1 71 ? 19.508 -1.734 -23.474 1.00 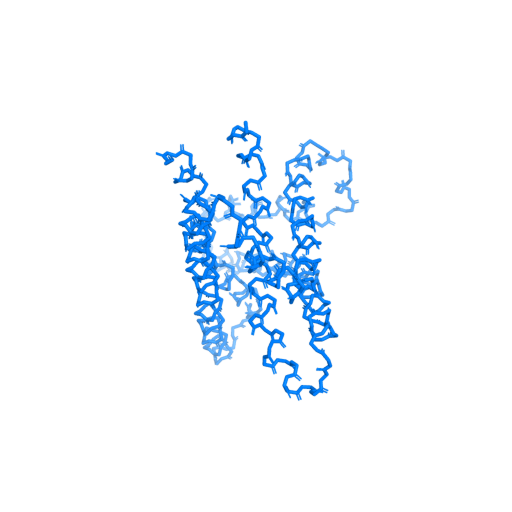73.50 71 ILE A C 1
ATOM 549 O O . ILE A 1 71 ? 20.042 -1.041 -24.338 1.00 73.50 71 ILE A O 1
ATOM 553 N N . THR A 1 72 ? 19.623 -3.066 -23.469 1.00 76.00 72 THR A N 1
ATOM 554 C CA . THR A 1 72 ? 20.405 -3.806 -24.472 1.00 76.00 72 THR A CA 1
ATOM 555 C C . THR A 1 72 ? 19.841 -3.628 -25.886 1.00 76.00 72 THR A C 1
ATOM 557 O O . THR A 1 72 ? 20.609 -3.411 -26.823 1.00 76.00 72 THR A O 1
ATOM 560 N N . LEU A 1 73 ? 18.513 -3.642 -26.056 1.00 73.56 73 LEU A N 1
ATOM 561 C CA . LEU A 1 73 ? 17.880 -3.344 -27.348 1.00 73.56 73 LEU A CA 1
ATOM 562 C C . LEU A 1 73 ? 18.135 -1.899 -27.804 1.00 73.56 73 LEU A C 1
ATOM 564 O O . LEU A 1 73 ? 18.421 -1.673 -28.978 1.00 73.56 73 LEU A O 1
ATOM 568 N N . ALA A 1 74 ? 18.078 -0.929 -26.887 1.00 72.69 74 ALA A N 1
ATOM 569 C CA . ALA A 1 74 ? 18.351 0.474 -27.195 1.00 72.69 74 ALA A CA 1
ATOM 570 C C . ALA A 1 74 ? 19.816 0.712 -27.611 1.00 72.69 74 ALA A C 1
ATOM 572 O O . ALA A 1 74 ? 20.073 1.493 -28.526 1.00 72.69 74 ALA A O 1
ATOM 573 N N . MET A 1 75 ? 20.771 0.016 -26.983 1.00 68.12 75 MET A N 1
ATOM 574 C CA . MET A 1 75 ? 22.193 0.078 -27.348 1.00 68.12 75 MET A CA 1
ATOM 575 C C . MET A 1 75 ? 22.467 -0.517 -28.735 1.00 68.12 75 MET A C 1
ATOM 577 O O . MET A 1 75 ? 23.182 0.094 -29.526 1.00 68.12 75 MET A O 1
ATOM 581 N N . ASN A 1 76 ? 21.869 -1.671 -29.053 1.00 68.94 76 ASN A N 1
ATOM 582 C CA . ASN A 1 76 ? 22.058 -2.323 -30.353 1.00 68.94 76 ASN A CA 1
ATOM 583 C C . ASN A 1 76 ? 21.419 -1.553 -31.518 1.00 68.94 76 ASN A C 1
ATOM 585 O O . ASN A 1 76 ? 21.902 -1.663 -32.641 1.00 68.94 76 ASN A O 1
ATOM 589 N N . TRP A 1 77 ? 20.346 -0.789 -31.281 1.00 62.47 77 TRP A N 1
ATOM 590 C CA . TRP A 1 77 ? 19.665 -0.062 -32.355 1.00 62.47 77 TRP A CA 1
ATOM 591 C C . TRP A 1 77 ? 20.417 1.193 -32.806 1.00 62.47 77 TRP A C 1
ATOM 593 O O . TRP A 1 77 ? 20.372 1.525 -33.988 1.00 62.47 77 TRP A O 1
ATOM 603 N N . ASN A 1 78 ? 21.121 1.881 -31.899 1.00 56.16 78 ASN A N 1
ATOM 604 C CA . ASN A 1 78 ? 21.641 3.210 -32.218 1.00 56.16 78 ASN A CA 1
ATOM 605 C C . ASN A 1 78 ? 23.120 3.257 -32.617 1.00 56.16 78 ASN A C 1
ATOM 607 O O . ASN A 1 78 ? 23.548 4.304 -33.084 1.00 56.16 78 ASN A O 1
ATOM 611 N N . GLY A 1 79 ? 23.914 2.189 -32.445 1.00 54.88 79 GLY A N 1
ATOM 612 C CA . GLY A 1 79 ? 25.331 2.157 -32.867 1.00 54.88 79 GLY A CA 1
ATOM 613 C C . GLY A 1 79 ? 26.199 3.324 -32.359 1.00 54.88 79 GLY A C 1
ATOM 614 O O . GLY A 1 79 ? 27.288 3.553 -32.877 1.00 54.88 79 GLY A O 1
ATOM 615 N N . GLN A 1 80 ? 25.708 4.084 -31.378 1.00 52.00 80 GLN A N 1
ATOM 616 C CA . GLN A 1 80 ? 26.275 5.337 -30.906 1.00 52.00 80 GLN A CA 1
ATOM 617 C C . GLN A 1 80 ? 26.561 5.176 -29.419 1.00 52.00 80 GLN A C 1
ATOM 619 O O . GLN A 1 80 ? 25.651 4.875 -28.639 1.00 52.00 80 GLN A O 1
ATOM 624 N N . ASP A 1 81 ? 27.827 5.379 -29.058 1.00 57.44 81 ASP A N 1
ATOM 625 C CA . ASP A 1 81 ? 28.362 5.426 -27.698 1.00 57.44 81 ASP A CA 1
ATOM 626 C C . ASP A 1 81 ? 27.709 6.557 -26.886 1.00 57.44 81 ASP A C 1
ATOM 628 O O . ASP A 1 81 ? 28.295 7.601 -26.603 1.00 57.44 81 ASP A O 1
ATOM 632 N N . ASN A 1 82 ? 26.451 6.368 -26.499 1.00 62.56 82 ASN A N 1
ATOM 633 C CA . ASN A 1 82 ? 25.779 7.251 -25.564 1.00 62.56 82 ASN A CA 1
ATOM 634 C C . ASN A 1 82 ? 26.263 6.882 -24.159 1.00 62.56 82 ASN A C 1
ATOM 636 O O . ASN A 1 82 ? 25.737 5.951 -23.545 1.00 62.56 82 ASN A O 1
ATOM 640 N N . ALA A 1 83 ? 27.244 7.628 -23.643 1.00 69.38 83 ALA A N 1
ATOM 641 C CA . ALA A 1 83 ? 27.785 7.471 -22.287 1.00 69.38 83 ALA A CA 1
ATOM 642 C C . ALA A 1 83 ? 26.678 7.352 -21.216 1.00 69.38 83 ALA A C 1
ATOM 644 O O . ALA A 1 83 ? 26.772 6.525 -20.315 1.00 69.38 83 ALA A O 1
ATOM 645 N N . LEU A 1 84 ? 25.562 8.074 -21.393 1.00 65.12 84 LEU A N 1
ATOM 646 C CA . LEU A 1 84 ? 24.377 7.985 -20.531 1.00 65.12 84 LEU A CA 1
ATOM 647 C C . LEU A 1 84 ? 23.735 6.589 -20.505 1.00 65.12 84 LEU A C 1
ATOM 649 O O . LEU A 1 84 ? 23.352 6.113 -19.440 1.00 65.12 84 LEU A O 1
ATOM 653 N N . LEU A 1 85 ? 23.612 5.911 -21.651 1.00 65.88 85 LEU A N 1
ATOM 654 C CA . LEU A 1 85 ? 23.055 4.555 -21.694 1.00 65.88 85 LEU A CA 1
ATOM 655 C C . LEU A 1 85 ? 24.017 3.554 -21.051 1.00 65.88 85 LEU A C 1
ATOM 657 O O . LEU A 1 85 ? 23.573 2.627 -20.373 1.00 65.88 85 LEU A O 1
ATOM 661 N N . GLN A 1 86 ? 25.325 3.759 -21.219 1.00 70.31 86 GLN A N 1
ATOM 662 C CA . GLN A 1 86 ? 26.352 2.909 -20.622 1.00 70.31 86 GLN A CA 1
ATOM 663 C C . GLN A 1 86 ? 26.412 3.061 -19.095 1.00 70.31 86 GLN A C 1
ATOM 665 O O . GLN A 1 86 ? 26.517 2.057 -18.387 1.00 70.31 86 GLN A O 1
ATOM 670 N N . ASP A 1 87 ? 26.264 4.283 -18.583 1.00 70.81 87 ASP A N 1
ATOM 671 C CA . ASP A 1 87 ? 26.180 4.562 -17.147 1.00 70.81 87 ASP A CA 1
ATOM 672 C C . ASP A 1 87 ? 24.897 3.995 -16.535 1.00 70.81 87 ASP A C 1
ATOM 674 O O . ASP A 1 87 ? 24.940 3.343 -15.490 1.00 70.81 87 ASP A O 1
ATOM 678 N N . VAL A 1 88 ? 23.752 4.147 -17.210 1.00 68.69 88 VAL A N 1
ATOM 679 C CA . VAL A 1 88 ? 22.489 3.533 -16.771 1.00 68.69 88 VAL A CA 1
ATOM 680 C C . VAL A 1 88 ? 22.599 2.005 -16.766 1.00 68.69 88 VAL A C 1
ATOM 682 O O . VAL A 1 88 ? 22.181 1.377 -15.795 1.00 68.69 88 VAL A O 1
ATOM 685 N N . TYR A 1 89 ? 23.215 1.394 -17.781 1.00 71.31 89 TYR A N 1
ATOM 686 C CA . TYR A 1 89 ? 23.432 -0.055 -17.818 1.00 71.31 89 TYR A CA 1
ATOM 687 C C . TYR A 1 89 ? 24.329 -0.539 -16.673 1.00 71.31 89 TYR A C 1
ATOM 689 O O . TYR A 1 89 ? 23.984 -1.512 -16.000 1.00 71.31 89 TYR A O 1
ATOM 697 N N . LYS A 1 90 ? 25.448 0.150 -16.405 1.00 72.12 90 LYS A N 1
ATOM 698 C CA . LYS A 1 90 ? 26.340 -0.168 -15.277 1.00 72.12 90 LYS A CA 1
ATOM 699 C C . LYS A 1 90 ? 25.608 -0.069 -13.939 1.00 72.12 90 LYS A C 1
ATOM 701 O O . LYS A 1 90 ? 25.674 -1.015 -13.156 1.00 72.12 90 LYS A O 1
ATOM 706 N N . ASN A 1 91 ? 24.855 1.011 -13.721 1.00 73.50 91 ASN A N 1
ATOM 707 C CA . ASN A 1 91 ? 24.071 1.216 -12.501 1.00 73.50 91 ASN A CA 1
ATOM 708 C C . ASN A 1 91 ? 23.021 0.114 -12.321 1.00 73.50 91 ASN A C 1
ATOM 710 O O . ASN A 1 91 ? 22.978 -0.539 -11.280 1.00 73.50 91 ASN A O 1
ATOM 714 N N . VAL A 1 92 ? 22.215 -0.164 -13.351 1.00 69.56 92 VAL A N 1
ATOM 715 C CA . VAL A 1 92 ? 21.205 -1.234 -13.311 1.00 69.56 92 VAL A CA 1
ATOM 716 C C . VAL A 1 92 ? 21.861 -2.587 -13.036 1.00 69.56 92 VAL A C 1
ATOM 718 O O . VAL A 1 92 ? 21.361 -3.349 -12.207 1.00 69.56 92 VAL A O 1
ATOM 721 N N . ASN A 1 93 ? 22.994 -2.896 -13.672 1.00 69.69 93 ASN A N 1
ATOM 722 C CA . ASN A 1 93 ? 23.678 -4.170 -13.468 1.00 69.69 93 ASN A CA 1
ATOM 723 C C . ASN A 1 93 ? 24.242 -4.308 -12.043 1.00 69.69 93 ASN A C 1
ATOM 725 O O . ASN A 1 93 ? 24.070 -5.369 -11.447 1.00 69.69 93 ASN A O 1
ATOM 729 N N . GLN A 1 94 ? 24.803 -3.236 -11.472 1.00 68.00 94 GLN A N 1
ATOM 730 C CA . GLN A 1 94 ? 25.284 -3.187 -10.085 1.00 68.00 94 GLN A CA 1
ATOM 731 C C . GLN A 1 94 ? 24.153 -3.422 -9.068 1.00 68.00 94 GLN A C 1
ATOM 733 O O . GLN A 1 94 ? 24.306 -4.218 -8.137 1.00 68.00 94 GLN A O 1
ATOM 738 N N . TYR A 1 95 ? 22.985 -2.803 -9.270 1.00 60.69 95 TYR A N 1
ATOM 739 C CA . TYR A 1 95 ? 21.810 -3.064 -8.429 1.00 60.69 95 TYR A CA 1
ATOM 740 C C . TYR A 1 95 ? 21.266 -4.483 -8.623 1.00 60.69 95 TYR A C 1
ATOM 742 O O . TYR A 1 95 ? 20.807 -5.113 -7.675 1.00 60.69 95 TYR A O 1
ATOM 750 N N . THR A 1 96 ? 21.368 -5.040 -9.829 1.00 59.94 96 THR A N 1
ATOM 751 C CA . THR A 1 96 ? 20.916 -6.414 -10.085 1.00 59.94 96 THR A CA 1
ATOM 752 C C . THR A 1 96 ? 21.797 -7.450 -9.404 1.00 59.94 96 THR A C 1
ATOM 754 O O . THR A 1 96 ? 21.279 -8.420 -8.861 1.00 59.94 96 THR A O 1
ATOM 757 N N . SER A 1 97 ? 23.120 -7.262 -9.412 1.00 56.91 97 SER A N 1
ATOM 758 C CA . SER A 1 97 ? 24.037 -8.143 -8.683 1.00 56.91 97 SER A CA 1
ATOM 759 C C . SER A 1 97 ? 23.799 -8.095 -7.175 1.00 56.91 97 SER A C 1
ATOM 761 O O . SER A 1 97 ? 23.949 -9.125 -6.527 1.00 56.91 97 SER A O 1
ATOM 763 N N . MET A 1 98 ? 23.339 -6.965 -6.623 1.00 55.53 98 MET A N 1
ATOM 764 C CA . MET A 1 98 ? 22.857 -6.915 -5.238 1.00 55.53 98 MET A CA 1
ATOM 765 C C . MET A 1 98 ? 21.617 -7.793 -5.023 1.00 55.53 98 MET A C 1
ATOM 767 O O . MET A 1 98 ? 21.569 -8.519 -4.043 1.00 55.53 98 MET A O 1
ATOM 771 N N . PHE A 1 99 ? 20.633 -7.779 -5.928 1.00 52.22 99 PHE A N 1
ATOM 772 C CA . PHE A 1 99 ? 19.408 -8.580 -5.774 1.00 52.22 99 PHE A CA 1
ATOM 773 C C . PHE A 1 99 ? 19.587 -10.086 -6.059 1.00 52.22 99 PHE A C 1
ATOM 775 O O . PHE A 1 99 ? 18.867 -10.890 -5.472 1.00 52.22 99 PHE A O 1
ATOM 782 N N . ASN A 1 100 ? 20.523 -10.478 -6.936 1.00 51.75 100 ASN A N 1
ATOM 783 C CA . ASN A 1 100 ? 20.711 -11.875 -7.368 1.00 51.75 100 ASN A CA 1
ATOM 784 C C . ASN A 1 100 ? 21.808 -12.646 -6.622 1.00 51.75 100 ASN A C 1
ATOM 786 O O . ASN A 1 100 ? 21.797 -13.880 -6.637 1.00 51.75 100 ASN A O 1
ATOM 790 N N . SER A 1 101 ? 22.778 -11.968 -6.008 1.00 48.03 101 SER A N 1
ATOM 791 C CA . SER A 1 101 ? 23.858 -12.675 -5.320 1.00 48.03 101 SER A CA 1
ATOM 792 C C . SER A 1 101 ? 23.331 -13.242 -4.008 1.00 48.03 101 SER A C 1
ATOM 794 O O . SER A 1 101 ? 22.854 -12.516 -3.137 1.00 48.03 101 SER A O 1
ATOM 796 N N . LYS A 1 102 ? 23.461 -14.559 -3.844 1.00 49.84 102 LYS A N 1
ATOM 797 C CA . LYS A 1 102 ? 23.154 -15.294 -2.605 1.00 49.84 102 LYS A CA 1
ATOM 798 C C . LYS A 1 102 ? 24.010 -14.848 -1.397 1.00 49.84 102 LYS A C 1
ATOM 800 O O . LYS A 1 102 ? 23.790 -15.341 -0.298 1.00 49.84 102 LYS A O 1
ATOM 805 N N . ASP A 1 103 ? 24.894 -13.867 -1.591 1.00 49.78 103 ASP A N 1
ATOM 806 C CA . ASP A 1 103 ? 25.745 -13.210 -0.590 1.00 49.78 103 ASP A CA 1
ATOM 807 C C . ASP A 1 103 ? 25.121 -11.939 0.029 1.00 49.78 103 ASP A C 1
ATOM 809 O O . ASP A 1 103 ? 25.790 -11.162 0.710 1.00 49.78 103 ASP A O 1
ATOM 813 N N . LEU A 1 104 ? 23.809 -11.736 -0.139 1.00 48.34 104 LEU A N 1
ATOM 814 C CA . LEU A 1 104 ? 23.025 -10.649 0.476 1.00 48.34 104 LEU A CA 1
ATOM 815 C C . LEU A 1 104 ? 23.149 -10.538 2.012 1.00 48.34 104 LEU A C 1
ATOM 817 O O . LEU A 1 104 ? 22.772 -9.515 2.589 1.00 48.34 104 LEU A O 1
ATOM 821 N N . ILE A 1 105 ? 23.666 -11.571 2.679 1.00 53.12 105 ILE A N 1
ATOM 822 C CA . ILE A 1 105 ? 23.708 -11.671 4.141 1.00 53.12 105 ILE A CA 1
ATOM 823 C C . ILE A 1 105 ? 24.966 -11.009 4.734 1.00 53.12 105 ILE A C 1
ATOM 825 O O . ILE A 1 105 ? 24.892 -10.483 5.843 1.00 53.12 105 ILE A O 1
ATOM 829 N N . SER A 1 106 ? 26.102 -10.976 4.026 1.00 48.16 106 SER A N 1
ATOM 830 C CA . SER A 1 106 ? 27.380 -10.547 4.625 1.00 48.16 106 SER A CA 1
ATOM 831 C C . SER A 1 106 ? 27.784 -9.097 4.338 1.00 48.16 106 SER A C 1
ATOM 833 O O . SER A 1 106 ? 28.383 -8.475 5.210 1.00 48.16 106 SER A O 1
ATOM 835 N N . GLU A 1 107 ? 27.431 -8.514 3.186 1.00 48.31 107 GLU A N 1
ATOM 836 C CA . GLU A 1 107 ? 27.850 -7.137 2.837 1.00 48.31 107 GLU A CA 1
ATOM 837 C C . GLU A 1 107 ? 26.767 -6.058 3.042 1.00 48.31 107 GLU A C 1
ATOM 839 O O . GLU A 1 107 ? 27.070 -4.866 3.020 1.00 48.31 107 GLU A O 1
ATOM 844 N N . SER A 1 108 ? 25.508 -6.433 3.312 1.00 50.38 108 SER A N 1
ATOM 845 C CA . SER A 1 108 ? 24.385 -5.480 3.436 1.00 50.38 108 SER A CA 1
ATOM 846 C C . SER A 1 108 ? 23.993 -5.114 4.877 1.00 50.38 108 SER A C 1
ATOM 848 O O . SER A 1 108 ? 23.015 -4.397 5.090 1.00 50.38 108 SER A O 1
ATOM 850 N N . LEU A 1 109 ? 24.752 -5.552 5.889 1.00 52.06 109 LEU A N 1
ATOM 851 C CA . LEU A 1 109 ? 24.346 -5.459 7.300 1.00 52.06 109 LEU A CA 1
ATOM 852 C C . LEU A 1 109 ? 24.138 -4.012 7.804 1.00 52.06 109 LEU A C 1
ATOM 854 O O . LEU A 1 109 ? 23.311 -3.777 8.682 1.00 52.06 109 LEU A O 1
ATOM 858 N N . SER A 1 110 ? 24.831 -3.022 7.228 1.00 51.44 110 SER A N 1
ATOM 859 C CA . SER A 1 110 ? 24.693 -1.609 7.618 1.00 51.44 110 SER A CA 1
ATOM 860 C C . SER A 1 110 ? 23.513 -0.890 6.941 1.00 51.44 110 SER A C 1
ATOM 862 O O . SER A 1 110 ? 22.880 -0.044 7.572 1.00 51.44 110 SER A O 1
ATOM 864 N N . GLN A 1 111 ? 23.152 -1.254 5.703 1.00 49.22 111 GLN A N 1
ATOM 865 C CA . GLN A 1 111 ? 21.976 -0.710 4.995 1.00 49.22 111 GLN A CA 1
ATOM 866 C C . GLN A 1 111 ? 20.680 -1.465 5.346 1.00 49.22 111 GLN A C 1
ATOM 868 O O . GLN A 1 111 ? 19.589 -0.884 5.320 1.00 49.22 111 GLN A O 1
ATOM 873 N N . LEU A 1 112 ? 20.800 -2.727 5.777 1.00 54.53 112 LEU A N 1
ATOM 874 C CA . LEU A 1 112 ? 19.709 -3.525 6.337 1.00 54.53 112 LEU A CA 1
ATOM 875 C C . LEU A 1 112 ? 19.096 -2.896 7.583 1.00 54.53 112 LEU A C 1
ATOM 877 O O . LEU A 1 112 ? 17.910 -3.085 7.807 1.00 54.53 112 LEU A O 1
ATOM 881 N N . ASN A 1 113 ? 19.838 -2.131 8.385 1.00 59.97 113 ASN A N 1
ATOM 882 C CA . ASN A 1 113 ? 19.258 -1.540 9.594 1.00 59.97 113 ASN A CA 1
ATOM 883 C C . ASN A 1 113 ? 18.149 -0.524 9.276 1.00 59.97 113 ASN A C 1
ATOM 885 O O . ASN A 1 113 ? 17.114 -0.519 9.942 1.00 59.97 113 ASN A O 1
ATOM 889 N N . HIS A 1 114 ? 18.303 0.290 8.227 1.00 58.50 114 HIS A N 1
ATOM 890 C CA . HIS A 1 114 ? 17.264 1.245 7.830 1.00 58.50 114 HIS A CA 1
ATOM 891 C C . HIS A 1 114 ? 16.083 0.561 7.134 1.00 58.50 114 HIS A C 1
ATOM 893 O O . HIS A 1 114 ? 14.930 0.809 7.490 1.00 58.50 114 HIS A O 1
ATOM 899 N N . ILE A 1 115 ? 16.352 -0.337 6.183 1.00 64.56 115 ILE A N 1
ATOM 900 C CA . ILE A 1 115 ? 15.305 -1.081 5.464 1.00 64.56 115 ILE A CA 1
ATOM 901 C C . ILE A 1 115 ? 14.565 -2.027 6.423 1.00 64.56 115 ILE A C 1
ATOM 903 O O . ILE A 1 115 ? 13.338 -2.092 6.423 1.00 64.56 115 ILE A O 1
ATOM 907 N N . GLY A 1 116 ? 15.302 -2.701 7.300 1.00 69.44 116 GLY A N 1
ATOM 908 C CA . GLY A 1 116 ? 14.794 -3.593 8.335 1.00 69.44 116 GLY A CA 1
ATOM 909 C C . GLY A 1 116 ? 13.918 -2.870 9.350 1.00 69.44 116 GLY A C 1
ATOM 910 O O . GLY A 1 116 ? 12.861 -3.391 9.697 1.00 69.44 116 GLY A O 1
ATOM 911 N N . HIS A 1 117 ? 14.270 -1.643 9.755 1.00 74.12 117 HIS A N 1
ATOM 912 C CA . HIS A 1 117 ? 13.394 -0.833 10.605 1.00 74.12 117 HIS A CA 1
ATOM 913 C C . HIS A 1 117 ? 12.058 -0.518 9.909 1.00 74.12 117 HIS A C 1
ATOM 915 O O . HIS A 1 117 ? 10.998 -0.620 10.530 1.00 74.12 117 HIS A O 1
ATOM 921 N N . VAL A 1 118 ? 12.076 -0.155 8.622 1.00 70.75 118 VAL A N 1
ATOM 922 C CA . VAL A 1 118 ? 10.846 0.121 7.856 1.00 70.75 118 VAL A CA 1
ATOM 923 C C . VAL A 1 118 ? 9.995 -1.141 7.712 1.00 70.75 118 VAL A C 1
ATOM 925 O O . VAL A 1 118 ? 8.791 -1.093 7.960 1.00 70.75 118 VAL A O 1
ATOM 928 N N . ILE A 1 119 ? 10.609 -2.279 7.375 1.00 78.19 119 ILE A N 1
ATOM 929 C CA . ILE A 1 119 ? 9.919 -3.573 7.267 1.00 78.19 119 ILE A CA 1
ATOM 930 C C . ILE A 1 119 ? 9.314 -3.972 8.615 1.00 78.19 119 ILE A C 1
ATOM 932 O O . ILE A 1 119 ? 8.139 -4.330 8.671 1.00 78.19 119 ILE A O 1
ATOM 936 N N . TYR A 1 120 ? 10.075 -3.860 9.707 1.00 82.81 120 TYR A N 1
ATOM 937 C CA . TYR A 1 120 ? 9.595 -4.146 11.059 1.00 82.81 120 TYR A CA 1
ATOM 938 C C . TYR A 1 120 ? 8.371 -3.299 11.406 1.00 82.81 120 TYR A C 1
ATOM 940 O O . TYR A 1 120 ? 7.347 -3.818 11.854 1.00 82.81 120 TYR A O 1
ATOM 948 N N . GLN A 1 121 ? 8.447 -1.995 11.145 1.00 81.06 121 GLN A N 1
ATOM 949 C CA . GLN A 1 121 ? 7.345 -1.079 11.398 1.00 81.06 121 GLN A CA 1
ATOM 950 C C . GLN A 1 121 ? 6.109 -1.414 10.549 1.00 81.06 121 GLN A C 1
ATOM 952 O O . GLN A 1 121 ? 4.983 -1.322 11.045 1.00 81.06 121 GLN A O 1
ATOM 957 N N . LEU A 1 122 ? 6.305 -1.833 9.297 1.00 83.56 122 LEU A N 1
ATOM 958 C CA . LEU A 1 122 ? 5.231 -2.238 8.393 1.00 83.56 122 LEU A CA 1
ATOM 959 C C . LEU A 1 122 ? 4.536 -3.508 8.895 1.00 83.56 122 LEU A C 1
ATOM 961 O O . LEU A 1 122 ? 3.310 -3.525 9.014 1.00 83.56 122 LEU A O 1
ATOM 965 N N . VAL A 1 123 ? 5.306 -4.533 9.268 1.00 87.69 123 VAL A N 1
ATOM 966 C CA . VAL A 1 123 ? 4.788 -5.784 9.846 1.00 87.69 123 VAL A CA 1
ATOM 967 C C . VAL A 1 123 ? 4.019 -5.509 11.136 1.00 87.69 123 VAL A C 1
ATOM 969 O O . VAL A 1 123 ? 2.909 -6.013 11.314 1.00 87.69 123 VAL A O 1
ATOM 972 N N . LEU A 1 124 ? 4.567 -4.672 12.019 1.00 89.31 124 LEU A N 1
ATOM 973 C CA . LEU A 1 124 ? 3.938 -4.350 13.296 1.00 89.31 124 LEU A CA 1
ATOM 974 C C . LEU A 1 124 ? 2.623 -3.580 13.110 1.00 89.31 124 LEU A C 1
ATOM 976 O O . LEU A 1 124 ? 1.623 -3.898 13.755 1.00 89.31 124 LEU A O 1
ATOM 980 N N . ALA A 1 125 ? 2.585 -2.613 12.191 1.00 89.62 125 ALA A N 1
ATOM 981 C CA . ALA A 1 125 ? 1.354 -1.906 11.850 1.00 89.62 125 ALA A CA 1
ATOM 982 C C . ALA A 1 125 ? 0.304 -2.833 11.221 1.00 89.62 125 ALA A C 1
ATOM 984 O O . ALA A 1 125 ? -0.884 -2.693 11.503 1.00 89.62 125 ALA A O 1
ATOM 985 N N . LEU A 1 126 ? 0.723 -3.801 10.402 1.00 89.75 126 LEU A N 1
ATOM 986 C CA . LEU A 1 126 ? -0.161 -4.794 9.787 1.00 89.75 126 LEU A CA 1
ATOM 987 C C . LEU A 1 126 ? -0.769 -5.727 10.844 1.00 89.75 126 LEU A C 1
ATOM 989 O O . LEU A 1 126 ? -1.977 -5.970 10.835 1.00 89.75 126 LEU A O 1
ATOM 993 N N . LEU A 1 127 ? 0.032 -6.165 11.818 1.00 91.81 127 LEU A N 1
ATOM 994 C CA . LEU A 1 127 ? -0.435 -6.937 12.970 1.00 91.81 127 LEU A CA 1
ATOM 995 C C . LEU A 1 127 ? -1.438 -6.137 13.809 1.00 91.81 127 LEU A C 1
ATOM 997 O O . LEU A 1 127 ? -2.538 -6.621 14.089 1.00 91.81 127 LEU A O 1
ATOM 1001 N N . PHE A 1 128 ? -1.101 -4.903 14.195 1.00 91.06 128 PHE A N 1
ATOM 1002 C CA . PHE A 1 128 ? -2.025 -4.065 14.963 1.00 91.06 128 PHE A CA 1
ATOM 1003 C C . PHE A 1 128 ? -3.301 -3.764 14.194 1.00 91.06 128 PHE A C 1
ATOM 1005 O O . PHE A 1 128 ? -4.384 -3.738 14.778 1.00 91.06 128 PHE A O 1
ATOM 1012 N N . SER A 1 129 ? -3.193 -3.605 12.882 1.00 92.62 129 SER A N 1
ATOM 1013 C CA . SER A 1 129 ? -4.330 -3.378 12.011 1.00 92.62 129 SER A CA 1
ATOM 1014 C C . SER A 1 129 ? -5.275 -4.578 11.975 1.00 92.62 129 SER A C 1
ATOM 1016 O O . SER A 1 129 ? -6.498 -4.416 12.054 1.00 92.62 129 SER A O 1
ATOM 1018 N N . PHE A 1 130 ? -4.726 -5.793 11.951 1.00 91.50 130 PHE 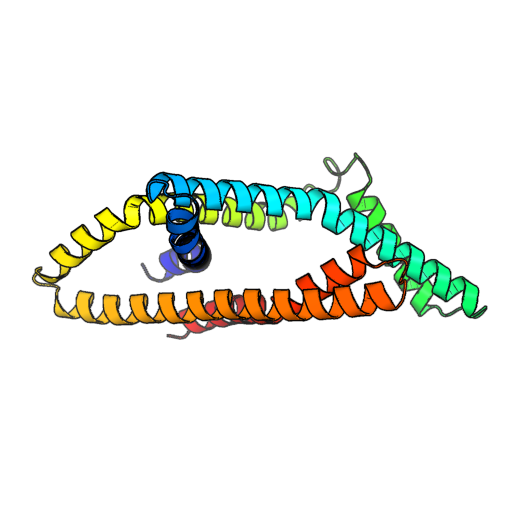A N 1
ATOM 1019 C CA . PHE A 1 130 ? -5.503 -7.022 12.066 1.00 91.50 130 PHE A CA 1
ATOM 1020 C C . PHE A 1 130 ? -6.251 -7.104 13.404 1.00 91.50 130 PHE A C 1
ATOM 1022 O O . PHE A 1 130 ? -7.475 -7.281 13.414 1.00 91.50 130 PHE A O 1
ATOM 1029 N N . ILE A 1 131 ? -5.549 -6.897 14.526 1.00 90.00 131 ILE A N 1
ATOM 1030 C CA . ILE A 1 131 ? -6.152 -6.912 15.872 1.00 90.00 131 ILE A CA 1
ATOM 1031 C C . ILE A 1 131 ? -7.252 -5.850 15.987 1.00 90.00 131 ILE A C 1
ATOM 1033 O O . ILE A 1 131 ? -8.350 -6.132 16.487 1.00 90.00 131 ILE A O 1
ATOM 1037 N N . PHE A 1 132 ? -6.978 -4.637 15.502 1.00 88.62 132 PHE A N 1
ATOM 1038 C CA . PHE A 1 132 ? -7.924 -3.527 15.514 1.00 88.62 132 PHE A CA 1
ATOM 1039 C C . PHE A 1 132 ? -9.172 -3.850 14.691 1.00 88.62 132 PHE A C 1
ATOM 1041 O O . PHE A 1 132 ? -10.287 -3.681 15.183 1.00 88.62 132 PHE A O 1
ATOM 1048 N N . SER A 1 133 ? -9.007 -4.374 13.474 1.00 88.19 133 SER A N 1
ATOM 1049 C CA . SER A 1 133 ? -10.120 -4.732 12.587 1.00 88.19 133 SER A CA 1
ATOM 1050 C C . SER A 1 133 ? -11.014 -5.825 13.188 1.00 88.19 133 SER A C 1
ATOM 1052 O O . SER A 1 133 ? -12.243 -5.704 13.161 1.00 88.19 133 SER A O 1
ATOM 1054 N N . MET A 1 134 ? -10.425 -6.842 13.826 1.00 85.88 134 MET A N 1
ATOM 1055 C CA . MET A 1 134 ? -11.186 -7.884 14.528 1.00 85.88 134 MET A CA 1
ATOM 1056 C C . MET A 1 134 ? -11.945 -7.365 15.748 1.00 85.88 134 MET A C 1
ATOM 1058 O O . MET A 1 134 ? -13.097 -7.735 15.983 1.00 85.88 134 MET A O 1
ATOM 1062 N N . THR A 1 135 ? -11.313 -6.494 16.532 1.00 86.00 135 THR A N 1
ATOM 1063 C CA . THR A 1 135 ? -11.881 -5.989 17.793 1.00 86.00 135 THR A CA 1
ATOM 1064 C C . THR A 1 135 ? -12.777 -4.767 17.576 1.00 86.00 135 THR A C 1
ATOM 1066 O O . THR A 1 135 ? -13.485 -4.340 18.491 1.00 86.00 135 THR A O 1
ATOM 1069 N N . TYR A 1 136 ? -12.823 -4.233 16.352 1.00 83.12 136 TYR A N 1
ATOM 1070 C CA . TYR A 1 136 ? -13.561 -3.026 15.986 1.00 83.12 136 TYR A CA 1
ATOM 1071 C C . TYR A 1 136 ? -15.010 -2.975 16.512 1.00 83.12 136 TYR A C 1
ATOM 1073 O O . TYR A 1 136 ? -15.395 -1.940 17.061 1.00 83.12 136 TYR A O 1
ATOM 1081 N N . PRO A 1 137 ? -15.831 -4.049 16.431 1.00 76.75 137 PRO A N 1
ATOM 1082 C CA . PRO A 1 137 ? -17.202 -4.007 16.944 1.00 76.75 137 PRO A CA 1
ATOM 1083 C C . PRO A 1 137 ? -17.269 -3.749 18.456 1.00 76.75 137 PRO A C 1
ATOM 1085 O O . PRO A 1 137 ? -18.110 -2.975 18.913 1.00 76.75 137 PRO A O 1
ATOM 1088 N N . LYS A 1 138 ? -16.357 -4.357 19.225 1.00 76.94 138 LYS A N 1
ATOM 1089 C CA . LYS A 1 138 ? -16.273 -4.210 20.686 1.00 76.94 138 LYS A CA 1
ATOM 1090 C C . LYS A 1 138 ? -15.712 -2.839 21.068 1.00 76.94 138 LYS A C 1
ATOM 1092 O O . LYS A 1 138 ? -16.259 -2.180 21.948 1.00 76.94 138 LYS A O 1
ATOM 1097 N N . LEU A 1 139 ? -14.681 -2.380 20.352 1.00 76.06 139 LEU A N 1
ATOM 1098 C CA . LEU A 1 139 ? -14.081 -1.053 20.530 1.00 76.06 139 LEU A CA 1
ATOM 1099 C C . LEU A 1 139 ? -15.090 0.069 20.282 1.00 76.06 139 LEU A C 1
ATOM 1101 O O . LEU A 1 139 ? -15.132 1.033 21.043 1.00 76.06 139 LEU A O 1
ATOM 1105 N N . ARG A 1 140 ? -15.945 -0.069 19.262 1.00 75.12 140 ARG A N 1
ATOM 1106 C CA . ARG A 1 140 ? -17.011 0.903 18.992 1.00 75.12 140 ARG A CA 1
ATOM 1107 C C . ARG A 1 140 ? -17.996 0.992 20.156 1.00 75.12 140 ARG A C 1
ATOM 1109 O O . ARG A 1 140 ? -18.342 2.098 20.552 1.00 75.12 140 ARG A O 1
ATOM 1116 N N . LEU A 1 141 ? -18.423 -0.143 20.713 1.00 75.75 141 LEU A N 1
ATOM 1117 C CA . LEU A 1 141 ? -19.359 -0.171 21.842 1.00 75.75 141 LEU A CA 1
ATOM 1118 C C . LEU A 1 141 ? -18.747 0.472 23.097 1.00 75.75 141 LEU A C 1
ATOM 1120 O O . LEU A 1 141 ? -19.364 1.323 23.731 1.00 75.75 141 LEU A O 1
ATOM 1124 N N . TRP A 1 142 ? -17.498 0.118 23.403 1.00 73.50 142 TRP A N 1
ATOM 1125 C CA . TRP A 1 142 ? -16.743 0.684 24.520 1.00 73.50 142 TRP A CA 1
ATOM 1126 C C . TRP A 1 142 ? -16.521 2.197 24.365 1.00 73.50 142 TRP A C 1
ATOM 1128 O O . TRP A 1 142 ? -16.710 2.955 25.314 1.00 73.50 142 TRP A O 1
ATOM 1138 N N . SER A 1 143 ? -16.214 2.659 23.149 1.00 68.56 143 SER A N 1
ATOM 1139 C CA . SER A 1 143 ? -16.037 4.082 22.847 1.00 68.56 143 SER A CA 1
ATOM 1140 C C . SER A 1 143 ? -17.327 4.892 23.031 1.00 68.56 143 SER A C 1
ATOM 1142 O O . SER A 1 143 ? -17.260 6.014 23.528 1.00 68.56 143 SER A O 1
ATOM 1144 N N . MET A 1 144 ? -18.500 4.333 22.710 1.00 70.62 144 MET A N 1
ATOM 1145 C CA . MET A 1 144 ? -19.790 5.003 22.951 1.00 70.62 144 MET A CA 1
ATOM 1146 C C . MET A 1 144 ? -20.102 5.159 24.449 1.00 70.62 144 MET A C 1
ATOM 1148 O O . MET A 1 144 ? -20.721 6.142 24.855 1.00 70.62 144 MET A O 1
ATOM 1152 N N . ASN A 1 145 ? -19.622 4.246 25.295 1.00 72.12 145 ASN A N 1
ATOM 1153 C CA . ASN A 1 145 ? -19.780 4.367 26.747 1.00 72.12 145 ASN A CA 1
ATOM 1154 C C . ASN A 1 145 ? -18.912 5.501 27.325 1.00 72.12 145 ASN A C 1
ATOM 1156 O O . ASN A 1 145 ? -19.328 6.173 28.265 1.00 72.12 145 ASN A O 1
ATOM 1160 N N . PHE A 1 146 ? -17.761 5.802 26.713 1.00 68.31 146 PHE A N 1
ATOM 1161 C CA . PHE A 1 146 ? -16.914 6.941 27.098 1.00 68.31 146 PHE A CA 1
ATOM 1162 C C . PHE A 1 146 ? -17.553 8.310 26.826 1.00 68.31 146 PHE A C 1
ATOM 1164 O O . PHE A 1 146 ? -17.234 9.277 27.517 1.00 68.31 146 PHE A O 1
ATOM 1171 N N . LEU A 1 147 ? -18.509 8.399 25.893 1.00 65.50 147 LEU A N 1
ATOM 1172 C CA . LEU A 1 147 ? -19.285 9.625 25.662 1.00 65.50 147 LEU A CA 1
ATOM 1173 C C . LEU A 1 147 ? -20.223 9.984 26.835 1.00 65.50 147 LEU A C 1
ATOM 1175 O O . LEU A 1 147 ? -20.758 11.091 26.854 1.00 65.50 147 LEU A O 1
ATOM 1179 N N . HIS A 1 148 ? -20.412 9.090 27.813 1.00 66.00 148 HIS A N 1
ATOM 1180 C CA . HIS A 1 148 ? -21.237 9.318 29.008 1.00 66.00 148 HIS A CA 1
ATOM 1181 C C . HIS A 1 148 ? -20.420 9.751 30.246 1.00 66.00 148 HIS A C 1
ATOM 1183 O O . HIS A 1 148 ? -20.992 9.995 31.304 1.00 66.00 148 HIS A O 1
ATOM 1189 N N . SER A 1 149 ? -19.092 9.869 30.124 1.00 68.69 149 SER A N 1
ATOM 1190 C CA . SER A 1 149 ? -18.170 10.285 31.197 1.00 68.69 149 SER A CA 1
ATOM 1191 C C . SER A 1 149 ? -18.114 11.818 31.365 1.00 68.69 149 SER A C 1
ATOM 1193 O O . SER A 1 149 ? -18.335 12.538 30.387 1.00 68.69 149 SER A O 1
ATOM 1195 N N . PRO A 1 150 ? -17.756 12.361 32.551 1.00 65.62 150 PRO A N 1
ATOM 1196 C CA . PRO A 1 150 ? -17.571 13.805 32.787 1.00 65.62 150 PRO A CA 1
ATOM 1197 C C . PRO A 1 150 ? -16.619 14.512 31.802 1.00 65.62 150 PRO A C 1
ATOM 1199 O O . PRO A 1 150 ? -16.701 15.725 31.632 1.00 65.62 150 PRO A O 1
ATOM 1202 N N . PHE A 1 151 ? -15.762 13.775 31.087 1.00 64.44 151 PHE A N 1
ATOM 1203 C CA . PHE A 1 151 ? -14.878 14.315 30.044 1.00 64.44 151 PHE A CA 1
ATOM 1204 C C . PHE A 1 151 ? -15.508 14.370 28.633 1.00 64.44 151 PHE A C 1
ATOM 1206 O O . PHE A 1 151 ? -14.806 14.609 27.647 1.00 64.44 151 PHE A O 1
ATOM 1213 N N . LYS A 1 152 ? -16.833 14.193 28.516 1.00 67.88 152 LYS A N 1
ATOM 1214 C CA . LYS A 1 152 ? -17.607 14.159 27.258 1.00 67.88 152 LYS A CA 1
ATOM 1215 C C . LYS A 1 152 ? -17.256 15.266 26.261 1.00 67.88 152 LYS A C 1
ATOM 1217 O O . LYS A 1 152 ? -17.181 14.991 25.069 1.00 67.88 152 LYS A O 1
ATOM 1222 N N . LYS A 1 153 ? -17.045 16.505 26.725 1.00 68.69 153 LYS A N 1
ATOM 1223 C CA . LYS A 1 153 ? -16.800 17.657 25.839 1.00 68.69 153 LYS A CA 1
ATOM 1224 C C . LYS A 1 153 ? -15.463 17.545 25.095 1.00 68.69 153 LYS A C 1
ATOM 1226 O O . LYS A 1 153 ? -15.426 17.757 23.894 1.00 68.69 153 LYS A O 1
ATOM 1231 N N . ILE A 1 154 ? -14.388 17.143 25.776 1.00 71.12 154 ILE A N 1
ATOM 1232 C CA . ILE A 1 154 ? -13.055 17.002 25.161 1.00 71.12 154 ILE A CA 1
ATOM 1233 C C . ILE A 1 154 ? -12.990 15.734 24.298 1.00 71.12 154 ILE A C 1
ATOM 1235 O O . ILE A 1 154 ? -12.515 15.775 23.164 1.00 71.12 154 ILE A O 1
ATOM 1239 N N . PHE A 1 155 ? -13.513 14.610 24.799 1.00 72.56 155 PHE A N 1
ATOM 1240 C CA . PHE A 1 155 ? -13.510 13.349 24.051 1.00 72.56 155 PHE A CA 1
ATOM 1241 C C . PHE A 1 155 ? -14.445 13.367 22.837 1.00 72.56 155 PHE A C 1
ATOM 1243 O O . PHE A 1 155 ? -14.126 12.740 21.830 1.00 72.56 155 PHE A O 1
ATOM 1250 N N . GLY A 1 156 ? -15.570 14.084 22.905 1.00 73.62 156 GLY A N 1
ATOM 1251 C CA . GLY A 1 156 ? -16.494 14.248 21.784 1.00 73.62 156 GLY A CA 1
ATOM 1252 C C . GLY A 1 156 ? -15.854 14.993 20.614 1.00 73.62 156 GLY A C 1
ATOM 1253 O O . GLY A 1 156 ? -15.852 14.477 19.498 1.00 73.62 156 GLY A O 1
ATOM 1254 N N . GLU A 1 157 ? -15.241 16.151 20.875 1.00 75.88 157 GLU A N 1
ATOM 1255 C CA . GLU A 1 157 ? -14.543 16.939 19.846 1.00 75.88 157 GLU A CA 1
ATOM 1256 C C . GLU A 1 157 ? -13.355 16.168 19.250 1.00 75.88 157 GLU A C 1
ATOM 1258 O O . GLU A 1 157 ? -13.209 16.069 18.030 1.00 75.88 157 GLU A O 1
ATOM 1263 N N . PHE A 1 158 ? -12.545 15.523 20.097 1.00 74.88 158 PHE A N 1
ATOM 1264 C CA . PHE A 1 158 ? -11.420 14.707 19.638 1.00 74.88 158 PHE A CA 1
ATOM 1265 C C . PHE A 1 158 ? -11.873 13.512 18.785 1.00 74.88 158 PHE A C 1
ATOM 1267 O O . PHE A 1 158 ? -11.299 13.253 17.726 1.00 74.88 158 PHE A O 1
ATOM 1274 N N . TYR A 1 159 ? -12.934 12.808 19.200 1.00 78.06 159 TYR A N 1
ATOM 1275 C CA . TYR A 1 159 ? -13.519 11.712 18.427 1.00 78.06 159 TYR A CA 1
ATOM 1276 C C . TYR A 1 159 ? -13.958 12.181 17.043 1.00 78.06 159 TYR A C 1
ATOM 1278 O O . TYR A 1 159 ? -13.667 11.515 16.051 1.00 78.06 159 TYR A O 1
ATOM 1286 N N . ILE A 1 160 ? -14.623 13.334 16.966 1.00 76.44 160 ILE A N 1
ATOM 1287 C CA . ILE A 1 160 ? -15.093 13.903 15.705 1.00 76.44 160 ILE A CA 1
ATOM 1288 C C . ILE A 1 160 ? -13.915 14.187 14.765 1.00 76.44 160 ILE A C 1
ATOM 1290 O O . ILE A 1 160 ? -13.981 13.822 13.589 1.00 76.44 160 ILE A O 1
ATOM 1294 N N . ILE A 1 161 ? -12.837 14.798 15.262 1.00 76.62 161 ILE A N 1
ATOM 1295 C CA . ILE A 1 161 ? -11.642 15.114 14.463 1.00 76.62 161 ILE A CA 1
ATOM 1296 C C . ILE A 1 161 ? -10.973 13.828 13.969 1.00 76.62 161 ILE A C 1
ATOM 1298 O O . ILE A 1 161 ? -10.774 13.658 12.764 1.00 76.62 161 ILE A O 1
ATOM 1302 N N . VAL A 1 162 ? -10.683 12.891 14.876 1.00 75.88 162 VAL A N 1
ATOM 1303 C CA . VAL A 1 162 ? -9.997 11.631 14.549 1.00 75.88 162 VAL A CA 1
ATOM 1304 C C . VAL A 1 162 ? -10.833 10.773 13.604 1.00 75.88 162 VAL A C 1
ATOM 1306 O O . VAL A 1 162 ? -10.309 10.234 12.632 1.00 75.88 162 VAL A O 1
ATOM 1309 N N . HIS A 1 163 ? -12.141 10.671 13.831 1.00 79.69 163 HIS A N 1
ATOM 1310 C CA . HIS A 1 163 ? -13.040 9.920 12.960 1.00 79.69 163 HIS A CA 1
ATOM 1311 C C . HIS A 1 163 ? -13.051 10.481 11.535 1.00 79.69 163 HIS A C 1
ATOM 1313 O O . HIS A 1 163 ? -12.935 9.726 10.567 1.00 79.69 163 HIS A O 1
ATOM 1319 N N . ARG A 1 164 ? -13.146 11.808 11.402 1.00 79.38 164 ARG A N 1
ATOM 1320 C CA . ARG A 1 164 ? -13.154 12.488 10.103 1.00 79.38 164 ARG A CA 1
ATOM 1321 C C . ARG A 1 164 ? -11.812 12.332 9.392 1.00 79.38 164 ARG A C 1
ATOM 1323 O O . ARG A 1 164 ? -11.796 12.004 8.211 1.00 79.38 164 ARG A O 1
ATOM 1330 N N . PHE A 1 165 ? -10.707 12.467 10.123 1.00 78.88 165 PHE A N 1
ATOM 1331 C CA . PHE A 1 165 ? -9.355 12.224 9.621 1.00 78.88 165 PHE A CA 1
ATOM 1332 C C . PHE A 1 165 ? -9.187 10.799 9.078 1.00 78.88 165 PHE A C 1
ATOM 1334 O O . PHE A 1 165 ? -8.759 10.627 7.939 1.00 78.88 165 PHE A O 1
ATOM 1341 N N . ILE A 1 166 ? -9.596 9.783 9.848 1.00 80.44 166 ILE A N 1
ATOM 1342 C CA . ILE A 1 166 ? -9.542 8.372 9.432 1.00 80.44 166 ILE A CA 1
ATOM 1343 C C . ILE A 1 166 ? -10.328 8.148 8.139 1.00 80.44 166 ILE A C 1
ATOM 1345 O O . ILE A 1 166 ? -9.838 7.471 7.237 1.00 80.44 166 ILE A O 1
ATOM 1349 N N . ILE A 1 167 ? -11.541 8.700 8.041 1.00 81.62 167 ILE A N 1
ATOM 1350 C CA . ILE A 1 167 ? -12.382 8.544 6.848 1.00 81.62 167 ILE A CA 1
ATOM 1351 C C . ILE A 1 167 ? -11.736 9.210 5.639 1.00 81.62 167 ILE A C 1
ATOM 1353 O O . ILE A 1 167 ? -11.673 8.583 4.586 1.00 81.62 167 ILE A O 1
ATOM 1357 N N . ILE A 1 168 ? -11.263 10.450 5.781 1.00 83.75 168 ILE A N 1
ATOM 1358 C CA . ILE A 1 168 ? -10.650 11.198 4.679 1.00 83.75 168 ILE A CA 1
ATOM 1359 C C . ILE A 1 168 ? -9.403 10.462 4.190 1.00 83.75 168 ILE A C 1
ATOM 1361 O O . ILE A 1 168 ? -9.309 10.156 3.005 1.00 83.75 168 ILE A O 1
ATOM 1365 N N . LEU A 1 169 ? -8.485 10.100 5.090 1.00 80.94 169 LEU A N 1
ATOM 1366 C CA . LEU A 1 169 ? -7.269 9.386 4.702 1.00 80.94 169 LEU A CA 1
ATOM 1367 C C . LEU A 1 169 ? -7.560 8.016 4.103 1.00 80.94 169 LEU A C 1
ATOM 1369 O O . LEU A 1 169 ? -7.031 7.688 3.045 1.00 80.94 169 LEU A O 1
ATOM 1373 N N . GLY A 1 170 ? -8.422 7.229 4.745 1.00 83.31 170 GLY A N 1
ATOM 1374 C CA . GLY A 1 170 ? -8.814 5.921 4.235 1.00 83.31 170 GLY A CA 1
ATOM 1375 C C . GLY A 1 170 ? -9.420 6.009 2.835 1.00 83.31 170 GLY A C 1
ATOM 1376 O O . GLY A 1 170 ? -9.053 5.230 1.954 1.00 83.31 170 GLY A O 1
ATOM 1377 N N . LYS A 1 171 ? -10.287 7.003 2.599 1.00 84.62 171 LYS A N 1
ATOM 1378 C CA . LYS A 1 171 ? -10.878 7.254 1.280 1.00 84.62 171 LYS A CA 1
ATOM 1379 C C . LYS A 1 171 ? -9.861 7.697 0.240 1.00 84.62 171 LYS A C 1
ATOM 1381 O O . LYS A 1 171 ? -9.958 7.238 -0.892 1.00 84.62 171 LYS A O 1
ATOM 1386 N N . LEU A 1 172 ? -8.885 8.530 0.597 1.00 85.56 172 LEU A N 1
ATOM 1387 C CA . LEU A 1 172 ? -7.818 8.927 -0.327 1.00 85.56 172 LEU A CA 1
ATOM 1388 C C . LEU A 1 172 ? -7.023 7.709 -0.819 1.00 85.56 172 LEU A C 1
ATOM 1390 O O . LEU A 1 172 ? -6.804 7.563 -2.019 1.00 85.56 172 LEU A O 1
ATOM 1394 N N . PHE A 1 173 ? -6.661 6.802 0.090 1.00 84.94 173 PHE A N 1
ATOM 1395 C CA . PHE A 1 173 ? -5.972 5.556 -0.258 1.00 84.94 173 PHE A CA 1
ATOM 1396 C C . PHE A 1 173 ? -6.819 4.628 -1.131 1.00 84.94 173 PHE A C 1
ATOM 1398 O O . PHE A 1 173 ? -6.323 4.088 -2.118 1.00 84.94 173 PHE A O 1
ATOM 1405 N N . GLU A 1 174 ? -8.091 4.445 -0.775 1.00 86.12 174 GLU A N 1
ATOM 1406 C CA . GLU A 1 174 ? -9.023 3.612 -1.538 1.00 86.12 174 GLU A CA 1
ATOM 1407 C C . GLU A 1 174 ? -9.197 4.136 -2.968 1.00 86.12 174 GLU A C 1
ATOM 1409 O O . GLU A 1 174 ? -9.057 3.377 -3.926 1.00 86.12 174 GLU A O 1
ATOM 1414 N N . ILE A 1 175 ? -9.434 5.442 -3.118 1.00 89.06 175 ILE A N 1
ATOM 1415 C CA . ILE A 1 175 ? -9.600 6.084 -4.424 1.00 89.06 175 ILE A CA 1
ATOM 1416 C C . ILE A 1 175 ? -8.316 5.965 -5.249 1.00 89.06 175 ILE A C 1
ATOM 1418 O O . ILE A 1 175 ? -8.393 5.615 -6.425 1.00 89.06 175 ILE A O 1
ATOM 1422 N N . GLN A 1 176 ? -7.137 6.185 -4.658 1.00 88.69 176 GLN A N 1
ATOM 1423 C CA . GLN A 1 176 ? -5.882 6.055 -5.400 1.00 88.69 176 GLN A CA 1
ATOM 1424 C C . GLN A 1 176 ? -5.657 4.635 -5.902 1.00 88.69 176 GLN A C 1
ATOM 1426 O O . GLN A 1 176 ? -5.238 4.458 -7.042 1.00 88.69 176 GLN A O 1
ATOM 1431 N N . LEU A 1 177 ? -5.909 3.627 -5.066 1.00 87.88 177 LEU A N 1
ATOM 1432 C CA . LEU A 1 177 ? -5.744 2.239 -5.481 1.00 87.88 177 LEU A CA 1
ATOM 1433 C C . LEU A 1 177 ? -6.667 1.918 -6.655 1.00 87.88 177 LEU A C 1
ATOM 1435 O O . LEU A 1 177 ? -6.208 1.328 -7.627 1.00 87.88 177 LEU A O 1
ATOM 1439 N N . ILE A 1 178 ? -7.915 2.391 -6.623 1.00 89.94 178 ILE A N 1
ATOM 1440 C CA . ILE A 1 178 ? -8.856 2.240 -7.740 1.00 89.94 178 ILE A CA 1
ATOM 1441 C C . ILE A 1 178 ? -8.330 2.943 -9.001 1.00 89.94 178 ILE A C 1
ATOM 1443 O O . ILE A 1 178 ? -8.268 2.318 -10.058 1.00 89.94 178 ILE A O 1
ATOM 1447 N N . ILE A 1 179 ? -7.904 4.208 -8.903 1.00 90.50 179 ILE A N 1
ATOM 1448 C CA . ILE A 1 179 ? -7.360 4.973 -10.041 1.00 90.50 179 ILE A CA 1
ATOM 1449 C C . ILE A 1 179 ? -6.127 4.275 -10.624 1.00 90.50 179 ILE A C 1
ATOM 1451 O O . ILE A 1 179 ? -6.022 4.107 -11.838 1.00 90.50 179 ILE A O 1
ATOM 1455 N N . CYS A 1 180 ? -5.209 3.840 -9.765 1.00 91.06 180 CYS A N 1
ATOM 1456 C CA . CYS A 1 180 ? -3.983 3.167 -10.162 1.00 91.06 180 CYS A CA 1
ATOM 1457 C C . CYS A 1 180 ? -4.274 1.832 -10.856 1.00 91.06 180 CYS A C 1
ATOM 1459 O O . CYS A 1 180 ? -3.719 1.560 -11.922 1.00 91.06 180 CYS A O 1
ATOM 1461 N N . THR A 1 181 ? -5.185 1.024 -10.310 1.00 90.50 181 THR A N 1
ATOM 1462 C CA . THR A 1 181 ? -5.619 -0.230 -10.933 1.00 90.50 181 THR A CA 1
ATOM 1463 C C . THR A 1 181 ? -6.277 0.014 -12.287 1.00 90.50 181 THR A C 1
ATOM 1465 O O . THR A 1 181 ? -5.944 -0.687 -13.238 1.00 90.50 181 THR A O 1
ATOM 1468 N N . ILE A 1 182 ? -7.150 1.018 -12.416 1.00 92.69 182 ILE A N 1
ATOM 1469 C CA . ILE A 1 182 ? -7.792 1.356 -13.697 1.00 92.69 182 ILE A CA 1
ATOM 1470 C C . ILE A 1 182 ? -6.745 1.791 -14.727 1.00 92.69 182 ILE A C 1
ATOM 1472 O O . ILE A 1 182 ? -6.726 1.263 -15.837 1.00 92.69 182 ILE A O 1
ATOM 1476 N N . ASN A 1 183 ? -5.844 2.707 -14.360 1.00 92.50 183 ASN A N 1
ATOM 1477 C CA . ASN A 1 183 ? -4.789 3.184 -15.254 1.00 92.50 183 ASN A CA 1
ATOM 1478 C C . ASN A 1 183 ? -3.868 2.039 -15.699 1.00 92.50 183 ASN A C 1
ATOM 1480 O O . ASN A 1 183 ? -3.567 1.886 -16.878 1.00 92.50 183 ASN A O 1
ATOM 1484 N N . THR A 1 184 ? -3.475 1.188 -14.754 1.00 92.25 184 THR A N 1
ATOM 1485 C CA . THR A 1 184 ? -2.639 0.016 -15.025 1.00 92.25 184 THR A CA 1
ATOM 1486 C C . THR A 1 184 ? -3.351 -0.979 -15.936 1.00 92.25 184 THR A C 1
ATOM 1488 O O . THR A 1 184 ? -2.738 -1.483 -16.869 1.00 92.25 184 THR A O 1
ATOM 1491 N N . ALA A 1 185 ? -4.641 -1.244 -15.714 1.00 92.81 185 ALA A N 1
ATOM 1492 C CA . ALA A 1 185 ? -5.425 -2.161 -16.537 1.00 92.81 185 ALA A CA 1
ATOM 1493 C C . ALA A 1 185 ? -5.603 -1.644 -17.973 1.00 92.81 185 ALA A C 1
ATOM 1495 O O . ALA A 1 185 ? -5.461 -2.413 -18.924 1.00 92.81 185 ALA A O 1
ATOM 1496 N N . LEU A 1 186 ? -5.859 -0.342 -18.142 1.00 92.81 186 LEU A N 1
ATOM 1497 C CA . LEU A 1 186 ? -5.925 0.289 -19.462 1.00 92.81 186 LEU A CA 1
ATOM 1498 C C . LEU A 1 186 ? -4.581 0.192 -20.187 1.00 92.81 186 LEU A C 1
ATOM 1500 O O . LEU A 1 186 ? -4.534 -0.250 -21.334 1.00 92.81 186 LEU A O 1
ATOM 1504 N N . MET A 1 187 ? -3.486 0.537 -19.507 1.00 91.94 187 MET A N 1
ATOM 1505 C CA . MET A 1 187 ? -2.145 0.446 -20.085 1.00 91.94 187 MET A CA 1
ATOM 1506 C C . MET A 1 187 ? -1.760 -0.995 -20.423 1.00 91.94 187 MET A C 1
ATOM 1508 O O . MET A 1 187 ? -1.221 -1.240 -21.498 1.00 91.94 187 MET A O 1
ATOM 1512 N N . PHE A 1 188 ? -2.094 -1.958 -19.565 1.00 92.50 188 PHE A N 1
ATOM 1513 C CA . PHE A 1 188 ? -1.903 -3.382 -19.835 1.00 92.50 188 PHE A CA 1
ATOM 1514 C C . PHE A 1 188 ? -2.624 -3.813 -21.119 1.00 92.50 188 PHE A C 1
ATOM 1516 O O . PHE A 1 188 ? -2.024 -4.473 -21.962 1.00 92.50 188 PHE A O 1
ATOM 1523 N N . LEU A 1 189 ? -3.885 -3.404 -21.307 1.00 92.88 189 LEU A N 1
ATOM 1524 C CA . LEU A 1 189 ? -4.681 -3.759 -22.488 1.00 92.88 189 LEU A CA 1
ATOM 1525 C C . LEU A 1 189 ? -4.103 -3.147 -23.774 1.00 92.88 189 LEU A C 1
ATOM 1527 O O . LEU A 1 189 ? -4.011 -3.824 -24.804 1.00 92.88 189 LEU A O 1
ATOM 1531 N N . VAL A 1 190 ? -3.658 -1.891 -23.710 1.00 92.44 190 VAL A N 1
ATOM 1532 C CA . VAL A 1 190 ? -2.985 -1.215 -24.830 1.00 92.44 190 VAL A CA 1
ATOM 1533 C C . VAL A 1 190 ? -1.676 -1.925 -25.187 1.00 92.44 190 VAL A C 1
ATOM 1535 O O . VAL A 1 190 ? -1.453 -2.247 -26.353 1.00 92.44 190 VAL A O 1
ATOM 1538 N N . LEU A 1 191 ? -0.835 -2.233 -24.196 1.00 90.06 191 LEU A N 1
ATOM 1539 C CA . LEU A 1 191 ? 0.437 -2.932 -24.408 1.00 90.06 191 LEU A CA 1
ATOM 1540 C C . LEU A 1 191 ? 0.241 -4.359 -24.935 1.00 90.06 191 LEU A C 1
ATOM 1542 O O . LEU A 1 191 ? 1.032 -4.815 -25.762 1.00 90.06 191 LEU A O 1
ATOM 1546 N N . LEU A 1 192 ? -0.823 -5.041 -24.500 1.00 91.38 192 LEU A N 1
ATOM 1547 C CA . LEU A 1 192 ? -1.193 -6.364 -25.002 1.00 91.38 192 LEU A CA 1
ATOM 1548 C C . LEU A 1 192 ? -1.553 -6.302 -26.487 1.00 91.38 192 LEU A C 1
ATOM 1550 O O . LEU A 1 192 ? -1.066 -7.109 -27.273 1.00 91.38 192 LEU A O 1
ATOM 1554 N N . SER A 1 193 ? -2.347 -5.305 -26.881 1.00 91.62 193 SER A N 1
ATOM 1555 C CA . SER A 1 193 ? -2.741 -5.096 -28.281 1.00 91.62 193 SER A CA 1
ATOM 1556 C C . SER A 1 193 ? -1.537 -4.776 -29.179 1.00 91.62 193 SER A C 1
ATOM 1558 O O . SER A 1 193 ? -1.491 -5.185 -30.338 1.00 91.62 193 SER A O 1
ATOM 1560 N N . LEU A 1 194 ? -0.527 -4.098 -28.628 1.00 89.25 194 LEU A N 1
ATOM 1561 C CA . LEU A 1 194 ? 0.734 -3.774 -29.302 1.00 89.25 194 LEU A CA 1
ATOM 1562 C C . LEU A 1 194 ? 1.744 -4.937 -29.336 1.00 89.25 194 LEU A C 1
ATOM 1564 O O . LEU A 1 194 ? 2.838 -4.752 -29.863 1.00 89.25 194 LEU A O 1
ATOM 1568 N N . HIS A 1 195 ? 1.411 -6.116 -28.788 1.00 85.94 195 HIS A N 1
ATOM 1569 C CA . HIS A 1 195 ? 2.317 -7.271 -28.670 1.00 85.94 195 HIS A CA 1
ATOM 1570 C C . HIS A 1 195 ? 3.668 -6.911 -28.029 1.00 85.94 195 HIS A C 1
ATOM 1572 O O . HIS A 1 195 ? 4.729 -7.392 -28.432 1.00 85.94 195 HIS A O 1
ATOM 1578 N N . PHE A 1 196 ? 3.638 -6.030 -27.028 1.00 80.88 196 PHE A N 1
ATOM 1579 C CA . PHE A 1 196 ? 4.852 -5.524 -26.408 1.00 80.88 196 PHE A CA 1
ATOM 1580 C C . PHE A 1 196 ? 5.569 -6.629 -25.600 1.00 80.88 196 PHE A C 1
ATOM 1582 O O . PHE A 1 196 ? 4.950 -7.229 -24.719 1.00 80.88 196 PHE A O 1
ATOM 1589 N N . PRO A 1 197 ? 6.870 -6.895 -25.834 1.00 75.12 197 PRO A N 1
ATOM 1590 C CA . PRO A 1 197 ? 7.573 -8.038 -25.237 1.00 75.12 197 PRO A CA 1
ATOM 1591 C C . PRO A 1 197 ? 7.759 -7.930 -23.714 1.00 75.12 197 PRO A C 1
ATOM 1593 O O . PRO A 1 197 ? 7.809 -8.944 -23.023 1.00 75.12 197 PRO A O 1
ATOM 1596 N N . TYR A 1 198 ? 7.812 -6.711 -23.167 1.00 80.44 198 TYR A N 1
ATOM 1597 C CA . TYR A 1 198 ? 8.065 -6.445 -21.742 1.00 80.44 198 TYR A CA 1
ATOM 1598 C C . TYR A 1 198 ? 6.794 -6.030 -20.994 1.00 80.44 198 TYR A C 1
ATOM 1600 O O . TYR A 1 198 ? 6.764 -5.065 -20.228 1.00 80.44 198 TYR A O 1
ATOM 1608 N N . LEU A 1 199 ? 5.701 -6.740 -21.267 1.00 82.69 199 LEU A N 1
ATOM 1609 C CA . LEU A 1 199 ? 4.363 -6.374 -20.813 1.00 82.69 199 LEU A CA 1
ATOM 1610 C C . LEU A 1 199 ? 4.226 -6.383 -19.283 1.00 82.69 199 LEU A C 1
ATOM 1612 O O . LEU A 1 199 ? 3.681 -5.443 -18.703 1.00 82.69 199 LEU A O 1
ATOM 1616 N N . LEU A 1 200 ? 4.755 -7.411 -18.612 1.00 81.12 200 LEU A N 1
ATOM 1617 C CA . LEU A 1 200 ? 4.623 -7.555 -17.157 1.00 81.12 200 LEU A CA 1
ATOM 1618 C C . LEU A 1 200 ? 5.375 -6.469 -16.380 1.00 81.12 200 LEU A C 1
ATOM 1620 O O . LEU A 1 200 ? 4.807 -5.855 -15.482 1.00 81.12 200 LEU A O 1
ATOM 1624 N N . GLY A 1 201 ? 6.629 -6.197 -16.727 1.00 80.81 201 GLY A N 1
ATOM 1625 C CA . GLY A 1 201 ? 7.458 -5.213 -16.039 1.00 80.81 201 GLY A CA 1
ATOM 1626 C C . GLY A 1 201 ? 6.944 -3.801 -16.266 1.00 80.81 201 GLY A C 1
ATOM 1627 O O . GLY A 1 201 ? 6.826 -3.051 -15.304 1.00 80.81 201 GLY A O 1
ATOM 1628 N N . PHE A 1 202 ? 6.514 -3.452 -17.483 1.00 82.75 202 PHE A N 1
ATOM 1629 C CA . PHE A 1 202 ? 5.872 -2.152 -17.712 1.00 82.75 202 PHE A CA 1
ATOM 1630 C C . PHE A 1 202 ? 4.577 -1.991 -16.919 1.00 82.75 202 PHE A C 1
ATOM 1632 O O . PHE A 1 202 ? 4.340 -0.937 -16.336 1.00 82.75 202 PHE A O 1
ATOM 1639 N N . THR A 1 203 ? 3.765 -3.042 -16.836 1.00 85.31 203 THR A N 1
ATOM 1640 C CA . THR A 1 203 ? 2.518 -3.012 -16.061 1.00 85.31 203 THR A CA 1
ATOM 1641 C C . THR A 1 203 ? 2.793 -2.811 -14.570 1.00 85.31 203 THR A C 1
ATOM 1643 O O . THR A 1 203 ? 2.174 -1.954 -13.940 1.00 85.31 203 THR A O 1
ATOM 1646 N N . ILE A 1 204 ? 3.759 -3.544 -14.004 1.00 84.44 204 ILE A N 1
ATOM 1647 C CA . ILE A 1 204 ? 4.168 -3.383 -12.601 1.00 84.44 204 ILE A CA 1
ATOM 1648 C C . ILE A 1 204 ? 4.742 -1.979 -12.370 1.00 84.44 204 ILE A C 1
ATOM 1650 O O . ILE A 1 204 ? 4.403 -1.336 -11.379 1.00 84.44 204 ILE A O 1
ATOM 1654 N N . LEU A 1 205 ? 5.572 -1.478 -13.286 1.00 83.56 205 LEU A N 1
ATOM 1655 C CA . LEU A 1 205 ? 6.175 -0.150 -13.199 1.00 83.56 205 LEU A CA 1
ATOM 1656 C C . LEU A 1 205 ? 5.097 0.941 -13.164 1.00 83.56 205 LEU A C 1
ATOM 1658 O O . LEU A 1 205 ? 5.090 1.767 -12.254 1.00 83.56 205 LEU A O 1
ATOM 1662 N N . ILE A 1 206 ? 4.154 0.913 -14.108 1.00 87.62 206 ILE A N 1
ATOM 1663 C CA . ILE A 1 206 ? 3.040 1.869 -14.183 1.00 87.62 206 ILE A CA 1
ATOM 1664 C C . ILE A 1 206 ? 2.196 1.819 -12.907 1.00 87.62 206 ILE A C 1
ATOM 1666 O O . ILE A 1 206 ? 1.837 2.872 -12.377 1.00 87.62 206 ILE A O 1
ATOM 1670 N N . PHE A 1 207 ? 1.935 0.622 -12.376 1.00 88.00 207 PHE A N 1
ATOM 1671 C CA . PHE A 1 207 ? 1.226 0.463 -11.110 1.00 88.00 207 PHE A CA 1
ATOM 1672 C C . PHE A 1 207 ? 1.987 1.108 -9.944 1.00 88.00 207 PHE A C 1
ATOM 1674 O O . PHE A 1 207 ? 1.423 1.896 -9.189 1.00 88.00 207 PHE A O 1
ATOM 1681 N N . VAL A 1 208 ? 3.287 0.838 -9.805 1.00 83.38 208 VAL A N 1
ATOM 1682 C CA . VAL A 1 208 ? 4.112 1.417 -8.731 1.00 83.38 208 VAL A CA 1
ATOM 1683 C C . VAL A 1 208 ? 4.186 2.942 -8.848 1.00 83.38 208 VAL A C 1
ATOM 1685 O O . VAL A 1 208 ? 3.980 3.639 -7.853 1.00 83.38 208 VAL A O 1
ATOM 1688 N N . LEU A 1 209 ? 4.402 3.479 -10.053 1.00 82.88 209 LEU A N 1
ATOM 1689 C CA . LEU A 1 209 ? 4.391 4.925 -10.301 1.00 82.88 209 LEU A CA 1
ATOM 1690 C C . LEU A 1 209 ? 3.030 5.553 -9.985 1.00 82.88 209 LEU A C 1
ATOM 1692 O O . LEU A 1 209 ? 2.968 6.638 -9.405 1.00 82.88 209 LEU A O 1
ATOM 1696 N N . GLY A 1 210 ? 1.942 4.846 -10.284 1.00 83.31 210 GLY A N 1
ATOM 1697 C CA . GLY A 1 210 ? 0.588 5.257 -9.938 1.00 83.31 210 GLY A CA 1
ATOM 1698 C C . GLY A 1 210 ? 0.323 5.331 -8.431 1.00 83.31 210 GLY A C 1
ATOM 1699 O O . GLY A 1 210 ? -0.634 5.986 -8.028 1.00 83.31 210 GLY A O 1
ATOM 1700 N N . LEU A 1 211 ? 1.155 4.724 -7.576 1.00 81.00 211 LEU A N 1
ATOM 1701 C CA . LEU A 1 211 ? 1.031 4.805 -6.113 1.00 81.00 211 LEU A CA 1
ATOM 1702 C C . LEU A 1 211 ? 1.834 5.957 -5.483 1.00 81.00 211 LEU A C 1
ATOM 1704 O O . LEU A 1 211 ? 1.547 6.335 -4.344 1.00 81.00 211 LEU A O 1
ATOM 1708 N N . I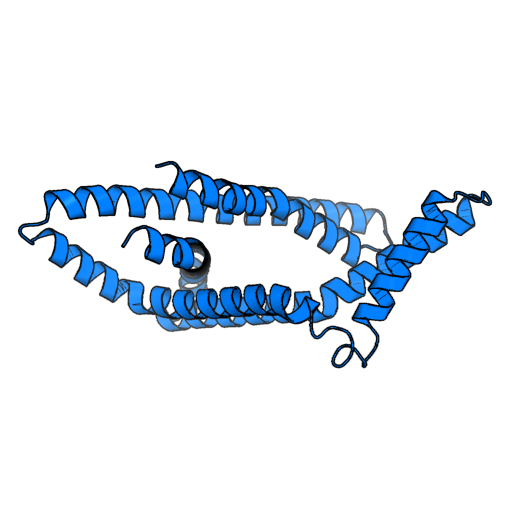LE A 1 212 ? 2.792 6.556 -6.203 1.00 75.00 212 ILE A N 1
ATOM 1709 C CA . ILE A 1 212 ? 3.647 7.658 -5.712 1.00 75.00 212 ILE A CA 1
ATOM 1710 C C . ILE A 1 212 ? 2.844 8.836 -5.118 1.00 75.00 212 ILE A C 1
ATOM 1712 O O . ILE A 1 212 ? 3.215 9.301 -4.035 1.00 75.00 212 ILE A O 1
ATOM 1716 N N . PRO A 1 213 ? 1.724 9.298 -5.719 1.00 62.06 213 PRO A N 1
ATOM 1717 C CA . PRO A 1 213 ? 0.931 10.395 -5.156 1.00 62.06 213 PRO A CA 1
ATOM 1718 C C . PRO A 1 213 ? 0.441 10.125 -3.726 1.00 62.06 213 PRO A C 1
ATOM 1720 O O . PRO A 1 213 ? 0.385 11.036 -2.903 1.00 62.06 213 PRO A O 1
ATOM 1723 N N . VAL A 1 214 ? 0.148 8.866 -3.390 1.00 61.56 214 VAL A N 1
ATOM 1724 C CA . VAL A 1 214 ? -0.333 8.482 -2.057 1.00 61.56 214 VAL A CA 1
ATOM 1725 C C . VAL A 1 214 ? 0.781 8.403 -1.023 1.00 61.56 214 VAL A C 1
ATOM 1727 O O . VAL A 1 214 ? 0.581 8.821 0.120 1.00 61.56 214 VAL A O 1
ATOM 1730 N N . PHE A 1 215 ? 1.975 7.955 -1.414 1.00 60.81 215 PHE A N 1
ATOM 1731 C CA . PHE A 1 215 ? 3.152 8.077 -0.552 1.00 60.81 215 PHE A CA 1
ATOM 1732 C C . PHE A 1 215 ? 3.463 9.547 -0.248 1.00 60.81 215 PHE A C 1
ATOM 1734 O O . PHE A 1 215 ? 3.793 9.871 0.892 1.00 60.81 215 PHE A O 1
ATOM 1741 N N . GLY A 1 216 ? 3.262 10.444 -1.219 1.00 56.81 216 GLY A N 1
ATOM 1742 C CA . GLY A 1 216 ? 3.358 11.892 -1.025 1.00 56.81 216 GLY A CA 1
ATOM 1743 C C . GLY A 1 216 ? 2.420 12.415 0.066 1.00 56.81 216 GLY A C 1
ATOM 1744 O O . GLY A 1 216 ? 2.848 13.185 0.922 1.00 56.81 216 GLY A O 1
ATOM 1745 N N . VAL A 1 217 ? 1.174 11.931 0.110 1.00 57.31 217 VAL A N 1
ATOM 1746 C CA . VAL A 1 217 ? 0.195 12.305 1.146 1.00 57.31 217 VAL A CA 1
ATOM 1747 C C . VAL A 1 217 ? 0.654 11.840 2.533 1.00 57.31 217 VAL A C 1
ATOM 1749 O O . VAL A 1 217 ? 0.671 12.644 3.464 1.00 57.31 217 VAL A O 1
ATOM 1752 N N . VAL A 1 218 ? 1.122 10.594 2.674 1.00 59.38 218 VAL A N 1
ATOM 1753 C CA . VAL A 1 218 ? 1.680 10.074 3.943 1.00 59.38 218 VAL A CA 1
ATOM 1754 C C . VAL A 1 218 ? 2.876 10.896 4.406 1.00 59.38 218 VAL A C 1
ATOM 1756 O O . VAL A 1 218 ? 2.929 11.305 5.565 1.00 59.38 218 VAL A O 1
ATOM 1759 N N . ILE A 1 219 ? 3.814 11.166 3.496 1.00 57.59 219 ILE A N 1
ATOM 1760 C CA . ILE A 1 219 ? 5.031 11.929 3.781 1.00 57.59 219 ILE A CA 1
ATOM 1761 C C . ILE A 1 219 ? 4.690 13.383 4.130 1.00 57.59 219 ILE A C 1
ATOM 1763 O O . ILE A 1 219 ? 5.323 13.938 5.020 1.00 57.59 219 ILE A O 1
ATOM 1767 N N . SER A 1 220 ? 3.664 13.982 3.512 1.00 52.38 220 SER A N 1
ATOM 1768 C CA . SER A 1 220 ? 3.209 15.350 3.816 1.00 52.38 220 SER A CA 1
ATOM 1769 C C . SER A 1 220 ? 2.407 15.474 5.116 1.00 52.38 220 SER A C 1
ATOM 1771 O O . SER A 1 220 ? 2.375 16.540 5.725 1.00 52.38 220 SER A O 1
ATOM 1773 N N . LEU A 1 221 ? 1.782 14.390 5.582 1.00 55.72 221 LEU A N 1
ATOM 1774 C CA . LEU A 1 221 ? 0.982 14.392 6.809 1.00 55.72 221 LEU A CA 1
ATOM 1775 C C . LEU A 1 221 ? 1.843 14.282 8.067 1.00 55.72 221 LEU A C 1
ATOM 1777 O O . LEU A 1 221 ? 1.479 14.837 9.103 1.00 55.72 221 LEU A O 1
ATOM 1781 N N . VAL A 1 222 ? 3.002 13.622 7.980 1.00 56.75 222 VAL A N 1
ATOM 1782 C CA . VAL A 1 222 ? 3.978 13.578 9.080 1.00 56.75 222 VAL A CA 1
ATOM 1783 C C . VAL A 1 222 ? 4.357 14.993 9.557 1.00 56.75 222 VAL A C 1
ATOM 1785 O O . VAL A 1 222 ? 4.205 15.244 10.751 1.00 56.75 222 VAL A O 1
ATOM 1788 N N . PRO A 1 223 ? 4.769 15.948 8.697 1.00 44.84 223 PRO A N 1
ATOM 1789 C CA . PRO A 1 223 ? 5.057 17.313 9.131 1.00 44.84 223 PRO A CA 1
ATOM 1790 C C . PRO A 1 223 ? 3.809 18.088 9.569 1.00 44.84 223 PRO A C 1
ATOM 1792 O O . PRO A 1 223 ? 3.881 18.808 10.561 1.00 44.84 223 PRO A O 1
ATOM 1795 N N . LEU A 1 224 ? 2.655 17.895 8.922 1.00 45.19 224 LEU A N 1
ATOM 1796 C CA . LEU A 1 224 ? 1.434 18.644 9.254 1.00 45.19 224 LEU A CA 1
ATOM 1797 C C . LEU A 1 224 ? 0.883 18.308 10.654 1.00 45.19 224 LEU A C 1
ATOM 1799 O O . LEU A 1 224 ? 0.292 19.163 11.303 1.00 45.19 224 LEU A O 1
ATOM 1803 N N . THR A 1 225 ? 1.138 17.092 11.154 1.00 51.22 225 THR A N 1
ATOM 1804 C CA . THR A 1 225 ? 0.828 16.694 12.545 1.00 51.22 225 THR A CA 1
ATOM 1805 C C . THR A 1 225 ? 1.811 17.221 13.598 1.00 51.22 225 THR A C 1
ATOM 1807 O O . THR A 1 225 ? 1.557 17.066 14.786 1.00 51.22 225 THR A O 1
ATOM 1810 N N . ILE A 1 226 ? 2.946 17.797 13.185 1.00 42.41 226 ILE A N 1
ATOM 1811 C CA . ILE A 1 226 ? 3.963 18.369 14.085 1.00 42.41 226 ILE A CA 1
ATOM 1812 C C . ILE A 1 226 ? 3.772 19.886 14.220 1.00 42.41 226 ILE A C 1
ATOM 1814 O O . ILE A 1 226 ? 4.165 20.464 15.229 1.00 42.41 226 ILE A O 1
ATOM 1818 N N . THR A 1 227 ? 3.194 20.531 13.204 1.00 38.78 227 THR A N 1
ATOM 1819 C CA . THR A 1 227 ? 2.980 21.986 13.159 1.00 38.78 227 THR A CA 1
ATOM 1820 C C . THR A 1 227 ? 1.630 22.446 13.720 1.00 38.78 227 THR A C 1
ATOM 1822 O O . THR A 1 227 ? 1.406 23.651 13.795 1.00 38.78 227 THR A O 1
ATOM 1825 N N . VAL A 1 228 ? 0.743 21.515 14.094 1.00 37.12 228 VAL A N 1
ATOM 1826 C CA . VAL A 1 228 ? -0.538 21.760 14.788 1.00 37.12 228 VAL A CA 1
ATOM 1827 C C . VAL A 1 228 ? -0.463 21.158 16.182 1.00 37.12 228 VAL A C 1
ATOM 1829 O O . VAL A 1 228 ? -0.879 21.846 17.139 1.00 37.12 228 VAL A O 1
#

Secondary structure (DSSP, 8-state):
-HHHHHHHHHHHHHHHHHHHHHHHHHHHHHHHHT--HHHHHHHHHHHHHHHHHHIIIIIHHHHHHHHHHHHHHHHHHH-S--HHHHHHHHHHHHHHHHHH-TTTTTS-TTTHHHHHHHHHHHHHHHHHHHHHHHHHHHHHHHHHHHTTSTTHHHHHHHHHHHHHHHHHHHHHHHHHHHHHHHHHHHHHHHHHHTT-TTHHHHHHHHHHHHHHHHHHHHHHHHHHTT--